Protein AF-A0A6P9AYS1-F1 (afdb_monomer)

pLDDT: mean 94.06, std 5.14, range [66.06, 98.75]

Radius of gyration: 21.1 Å; Cα contacts (8 Å, |Δi|>4): 355; chains: 1; bounding box: 50×50×56 Å

Solvent-accessible surface area (backbone atoms only — not comparable to full-atom values): 14802 Å² total; per-residue (Å²): 142,78,80,62,50,78,38,75,63,59,43,66,52,17,82,61,47,45,42,55,55,67,60,47,49,53,46,51,50,56,52,39,52,76,71,72,41,60,84,88,43,74,67,56,33,52,54,45,59,71,72,53,56,67,71,57,53,52,53,52,48,52,52,48,22,58,74,59,42,85,82,60,38,60,69,78,59,52,49,49,71,70,74,88,35,79,54,59,53,51,58,33,36,72,73,53,71,58,85,80,42,38,33,42,36,36,38,41,66,29,40,28,41,65,53,50,36,71,77,40,69,93,32,74,94,44,45,29,51,70,68,54,36,46,53,55,52,34,73,82,37,76,88,58,52,71,70,55,42,50,49,51,51,40,62,53,27,69,72,54,80,53,36,64,44,32,31,50,17,47,21,50,50,44,23,35,70,65,33,50,47,35,43,52,51,49,53,53,29,48,40,74,65,72,24,56,73,47,79,52,74,45,61,72,52,60,94,76,58,86,65,63,88,90,54,57,10,35,63,71,66,59,52,38,32,53,70,68,43,55,67,79,75,40,61,96,92,54,79,80,53,72,67,55,53,53,49,18,55,52,42,34,48,52,55,52,48,41,75,72,73,98

Foldseek 3Di:
DAFAEEAEQDDCLFPLAEDEPVLLVVLLVVLLVQLVFDPPDPVSSVVSVVPDDPVSSVVSQVVVCVVLFVQRNRSDHHYDDCPPHNDRPLVCLQVLVDDQHAYEYEYEPQACLVVLCVQVVVDDLSFDAPVSLLVLLCSLVVPDDSVVSVVLQCVLLVVDHGRVSSSRSSSVSSCCNRGVVVRVSSQVSSVVNVHHYHYDYHFQAWPLDPHDPVGTQYRPSCVCLLVVNSVVSDDPPDDGDVVSNVSSVVNVVVVVCSSVPD

Mean predicted aligned error: 4.18 Å

Secondary structure (DSSP, 8-state):
--S-EEEES--TTSTTT-B-HHHHHHHHHHHHHHTT---S-HHHHHHHHHTS-HHHHHHHHHHHHHHT-TTT--SS--B--SSS--S-HHHHHHTT-S----EEEEEETTTTHHHHHHH-TTSGGG---HHHHHHHHHHH-TT--HHHHHHHHHHHHTT--SHHHHHHHHHHHHHIIIIIHHHHHHHHHHHHTT--EEEEEE----TT--S-TT--S-TTTTHHHHHT-GGGGS-TT----HHHHHHHHHHHHHHHHHHHH-

Sequence (262 aa):
LFAQAVIQSGTANAYWAWRSPEEAKQKSLEFVHLLGCSEDNNISIVHCLQTKNVSELIRHEISLFLKGGFLVNFPFRPTTDGEFLLGDPEKLMEEGQIQVKPVLMGKTSDEAASYVHSVFPNTTHNLINQEQLLKGIQLLAPNATEDFIRTIALKYSEGNHGPAKYRSALSHFYTDRIFACPLREAAGNIRKTGSPVYAYLFAHRPSWSVWPEWIGAIHSDEIPFVFGTLQSMLPVNQTYTEAEARLSRKMMHYWAEFARTG

Nearest PDB structures (foldseek):
  6wvc-assembly1_B-2  TM=9.059E-01  e=1.257E-18  Homo sapiens
  6wvq-assembly1_B-2  TM=9.046E-01  e=2.437E-18  Homo sapiens
  6cqx-assembly1_A  TM=9.019E-01  e=3.210E-18  Homo sapiens
  6ep4-assembly1_A  TM=9.184E-01  e=2.093E-17  Homo sapiens
  3biw-assembly2_C  TM=8.805E-01  e=3.077E-13  Rattus norvegicus

Structure (mmCIF, N/CA/C/O backbone):
data_AF-A0A6P9AYS1-F1
#
_entry.id   AF-A0A6P9AYS1-F1
#
loop_
_atom_site.group_PDB
_atom_site.id
_atom_site.type_symbol
_atom_site.label_atom_id
_atom_site.label_alt_id
_atom_site.label_comp_id
_atom_site.label_asym_id
_atom_site.label_entity_id
_atom_site.label_seq_id
_atom_site.pdbx_PDB_ins_code
_atom_site.Cartn_x
_atom_site.Cartn_y
_atom_site.Cartn_z
_atom_site.occupancy
_atom_site.B_iso_or_equiv
_atom_site.auth_seq_id
_atom_site.auth_comp_id
_atom_site.auth_asym_id
_atom_site.auth_atom_id
_atom_site.pdbx_PDB_model_num
ATOM 1 N N . LEU A 1 1 ? -21.760 -13.186 4.427 1.00 92.12 1 LEU A N 1
ATOM 2 C CA . LEU A 1 1 ? -21.868 -12.008 3.535 1.00 92.12 1 LEU A CA 1
ATOM 3 C C . LEU A 1 1 ? -21.037 -12.156 2.255 1.00 92.12 1 LEU A C 1
ATOM 5 O O . LEU A 1 1 ? -21.454 -11.621 1.243 1.00 92.12 1 LEU A O 1
ATOM 9 N N . PHE A 1 2 ? -19.928 -12.908 2.255 1.00 96.56 2 PHE A N 1
ATOM 10 C CA . PHE A 1 2 ? -19.161 -13.250 1.045 1.00 96.56 2 PHE A CA 1
ATOM 11 C C . PHE A 1 2 ? -18.544 -14.659 1.159 1.00 96.56 2 PHE A C 1
ATOM 13 O O . PHE A 1 2 ? -18.508 -15.231 2.255 1.00 96.56 2 PHE A O 1
ATOM 20 N N . ALA A 1 3 ? -18.088 -15.226 0.035 1.00 95.69 3 ALA A N 1
ATOM 21 C CA . ALA A 1 3 ? -17.519 -16.578 -0.034 1.00 95.69 3 ALA A CA 1
ATOM 22 C C . ALA A 1 3 ? -15.980 -16.606 -0.042 1.00 95.69 3 ALA A C 1
ATOM 24 O O . ALA A 1 3 ? -15.392 -17.523 0.527 1.00 95.69 3 ALA A O 1
ATOM 25 N N . GLN A 1 4 ? -15.342 -15.619 -0.672 1.00 96.81 4 GLN A N 1
ATOM 26 C CA . GLN A 1 4 ? -13.898 -15.529 -0.926 1.00 96.81 4 GLN A CA 1
ATOM 27 C C . GLN A 1 4 ? -13.484 -14.053 -0.981 1.00 96.81 4 GLN A C 1
ATOM 29 O O . GLN A 1 4 ? -14.355 -13.186 -1.097 1.00 96.81 4 GLN A O 1
ATOM 34 N N . ALA A 1 5 ? -12.183 -13.766 -0.914 1.00 97.38 5 ALA A N 1
ATOM 35 C CA . ALA A 1 5 ? -11.677 -12.396 -0.990 1.00 97.38 5 ALA A CA 1
ATOM 36 C C . ALA A 1 5 ? -10.474 -12.263 -1.932 1.00 97.38 5 ALA A C 1
ATOM 38 O O . ALA A 1 5 ? -9.609 -13.135 -1.981 1.00 97.38 5 ALA A O 1
ATOM 39 N N . VAL A 1 6 ? -10.411 -11.139 -2.648 1.00 98.19 6 VAL A N 1
ATOM 40 C CA . VAL A 1 6 ? -9.228 -10.718 -3.403 1.00 98.19 6 VAL A CA 1
ATOM 41 C C . VAL A 1 6 ? -8.614 -9.502 -2.716 1.00 98.19 6 VAL A C 1
ATOM 43 O O . VAL A 1 6 ? -9.333 -8.560 -2.387 1.00 98.19 6 VAL A O 1
ATOM 46 N N . ILE A 1 7 ? -7.301 -9.524 -2.494 1.00 97.75 7 ILE A N 1
ATOM 47 C CA . ILE A 1 7 ? -6.562 -8.499 -1.753 1.00 97.75 7 ILE A CA 1
ATOM 48 C C . ILE A 1 7 ? -5.398 -7.988 -2.610 1.00 97.75 7 ILE A C 1
ATOM 50 O O . ILE A 1 7 ? -4.387 -8.670 -2.779 1.00 97.75 7 ILE A O 1
ATOM 54 N N . GLN A 1 8 ? -5.535 -6.780 -3.149 1.00 98.31 8 GLN A N 1
ATOM 55 C CA . GLN A 1 8 ? -4.544 -6.170 -4.037 1.00 98.31 8 GLN A CA 1
ATOM 56 C C . GLN A 1 8 ? -3.812 -5.050 -3.297 1.00 98.31 8 GLN A C 1
ATOM 58 O O . GLN A 1 8 ? -4.437 -4.069 -2.904 1.00 98.31 8 GLN A O 1
ATOM 63 N N . SER A 1 9 ? -2.504 -5.209 -3.081 1.00 97.31 9 SER A N 1
ATOM 64 C CA . SER A 1 9 ? -1.621 -4.139 -2.598 1.00 97.31 9 SER A CA 1
ATOM 65 C C . SER A 1 9 ? -2.045 -3.477 -1.275 1.00 97.31 9 SER A C 1
ATOM 67 O O . SER A 1 9 ? -1.847 -2.281 -1.079 1.00 97.31 9 SER A O 1
ATOM 69 N N . GLY A 1 10 ? -2.609 -4.234 -0.329 1.00 95.94 10 GLY A N 1
ATOM 70 C CA . GLY A 1 10 ? -2.920 -3.710 1.005 1.00 95.94 10 GLY A CA 1
ATOM 71 C C . GLY A 1 10 ? -3.618 -4.715 1.913 1.00 95.94 10 GLY A C 1
ATOM 72 O O . GLY A 1 10 ? -4.489 -5.450 1.472 1.00 95.94 10 GLY A O 1
ATOM 73 N N . THR A 1 11 ? -3.249 -4.749 3.192 1.00 96.25 11 THR A N 1
ATOM 74 C CA . THR A 1 11 ? -3.825 -5.657 4.197 1.00 96.25 11 THR A CA 1
ATOM 75 C C . THR A 1 11 ? -4.120 -4.923 5.499 1.00 96.25 11 THR A C 1
ATOM 77 O O . THR A 1 11 ? -3.528 -3.886 5.788 1.00 96.25 11 THR A O 1
ATOM 80 N N . ALA A 1 12 ? -5.036 -5.464 6.308 1.00 95.62 12 ALA A N 1
ATOM 81 C CA . ALA A 1 12 ? -5.477 -4.812 7.543 1.00 95.62 12 ALA A CA 1
ATOM 82 C C . ALA A 1 12 ? -4.381 -4.709 8.625 1.00 95.62 12 ALA A C 1
ATOM 84 O O . ALA A 1 12 ? -4.461 -3.823 9.468 1.00 95.62 12 ALA A O 1
ATOM 85 N N . ASN A 1 13 ? -3.355 -5.567 8.584 1.00 95.81 13 ASN A N 1
ATOM 86 C CA . ASN A 1 13 ? -2.176 -5.498 9.459 1.00 95.81 13 ASN A CA 1
ATOM 87 C C . ASN A 1 13 ? -1.109 -4.498 8.969 1.00 95.81 13 ASN A C 1
ATOM 89 O O . ASN A 1 13 ? -0.060 -4.356 9.590 1.00 95.81 13 ASN A O 1
ATOM 93 N N . ALA A 1 14 ? -1.323 -3.804 7.848 1.00 95.38 14 ALA A N 1
ATOM 94 C CA . ALA A 1 14 ? -0.410 -2.744 7.447 1.00 95.38 14 ALA A CA 1
ATOM 95 C C . ALA A 1 14 ? -0.503 -1.564 8.429 1.00 95.38 14 ALA A C 1
ATOM 97 O O . ALA A 1 14 ? -1.593 -1.122 8.790 1.00 95.38 14 ALA A O 1
ATOM 98 N N . TYR A 1 15 ? 0.640 -0.986 8.811 1.00 91.44 15 TYR A N 1
ATOM 99 C CA . TYR A 1 15 ? 0.705 0.086 9.823 1.00 91.44 15 TYR A CA 1
ATOM 100 C C . TYR A 1 15 ? -0.127 1.338 9.481 1.00 91.44 15 TYR A C 1
ATOM 102 O O . TYR A 1 15 ? -0.399 2.175 10.345 1.00 91.44 15 TYR A O 1
ATOM 110 N N . TRP A 1 16 ? -0.467 1.518 8.204 1.00 92.00 16 TRP A N 1
ATOM 111 C CA . TRP A 1 16 ? -1.270 2.627 7.702 1.00 92.00 16 TRP A CA 1
ATOM 112 C C . TRP A 1 16 ? -2.777 2.334 7.705 1.00 92.00 16 TRP A C 1
ATOM 114 O O . TRP A 1 16 ? -3.555 3.282 7.622 1.00 92.00 16 TRP A O 1
ATOM 124 N N . ALA A 1 17 ? -3.191 1.070 7.843 1.00 95.00 17 ALA A N 1
ATOM 125 C CA . ALA A 1 17 ? -4.575 0.620 7.695 1.00 95.00 17 ALA A CA 1
ATOM 126 C C . ALA A 1 17 ? -5.403 0.680 8.992 1.00 95.00 17 ALA A C 1
ATOM 128 O O . ALA A 1 17 ? -6.625 0.780 8.920 1.00 95.00 17 ALA A O 1
ATOM 129 N N . TRP A 1 18 ? -4.768 0.657 10.168 1.00 95.62 18 TRP A N 1
ATOM 130 C CA . TRP A 1 18 ? -5.453 0.667 11.467 1.00 95.62 18 TRP A CA 1
ATOM 131 C C . TRP A 1 18 ? -4.767 1.582 12.488 1.00 95.62 18 TRP A C 1
ATOM 133 O O . TRP A 1 18 ? -3.557 1.813 12.426 1.00 95.62 18 TRP A O 1
ATOM 143 N N . ARG A 1 19 ? -5.543 2.148 13.419 1.00 93.94 19 ARG A N 1
ATOM 144 C CA . ARG A 1 19 ? -5.067 2.951 14.557 1.00 93.94 19 ARG A CA 1
ATOM 145 C C . ARG A 1 19 ? -5.642 2.432 15.874 1.00 93.94 19 ARG A C 1
ATOM 147 O O . ARG A 1 19 ? -6.793 2.005 15.886 1.00 93.94 19 ARG A O 1
ATOM 154 N N . SER A 1 20 ? -4.898 2.570 16.975 1.00 95.56 20 SER A N 1
ATOM 155 C CA . SER A 1 20 ? -5.462 2.292 18.299 1.00 95.56 20 SER A CA 1
ATOM 156 C C . SER A 1 20 ? -6.569 3.298 18.662 1.00 95.56 20 SER A C 1
ATOM 158 O O . SER A 1 20 ? -6.525 4.449 18.205 1.00 95.56 20 SER A O 1
ATOM 160 N N . PRO A 1 21 ? -7.537 2.917 19.516 1.00 96.19 21 PRO A N 1
ATOM 161 C CA . PRO A 1 21 ? -8.578 3.832 19.986 1.00 96.19 21 PRO A CA 1
ATOM 162 C C . PRO A 1 21 ? -8.029 5.114 20.628 1.00 96.19 21 PRO A C 1
ATOM 164 O O . PRO A 1 21 ? -8.580 6.199 20.425 1.00 96.19 21 PRO A O 1
ATOM 167 N N . GLU A 1 22 ? -6.923 5.020 21.367 1.00 95.62 22 GLU A N 1
ATOM 168 C CA . GLU A 1 22 ? -6.274 6.150 22.038 1.00 95.62 22 GLU A CA 1
ATOM 169 C C . GLU A 1 22 ? -5.709 7.150 21.027 1.00 95.62 22 GLU A C 1
ATOM 171 O O . GLU A 1 22 ? -6.005 8.347 21.093 1.00 95.62 22 GLU A O 1
ATOM 176 N N . GLU A 1 23 ? -4.937 6.665 20.054 1.00 93.50 23 GLU A N 1
ATOM 177 C CA . GLU A 1 23 ? -4.365 7.505 19.003 1.00 93.50 23 GLU A CA 1
ATOM 178 C C . GLU A 1 23 ? -5.464 8.080 18.089 1.00 93.50 23 GLU A C 1
ATOM 180 O O . GLU A 1 23 ? -5.382 9.235 17.660 1.00 93.50 23 GLU A O 1
ATOM 185 N N . ALA A 1 24 ? -6.515 7.304 17.791 1.00 95.19 24 ALA A N 1
ATOM 186 C CA . ALA A 1 24 ? -7.664 7.761 17.008 1.00 95.19 24 ALA A CA 1
ATOM 187 C C . ALA A 1 24 ? -8.417 8.892 17.725 1.00 95.19 24 ALA A C 1
ATOM 189 O O . ALA A 1 24 ? -8.748 9.909 17.105 1.00 95.19 24 ALA A O 1
ATOM 190 N N . LYS A 1 25 ? -8.618 8.766 19.043 1.00 94.19 25 LYS A N 1
ATOM 191 C CA . LYS A 1 25 ? -9.196 9.823 19.879 1.00 94.19 25 LYS A CA 1
ATOM 192 C C . LYS A 1 25 ? -8.321 11.074 19.879 1.00 94.19 25 LYS A C 1
ATOM 194 O O . LYS A 1 25 ? -8.838 12.167 19.662 1.00 94.19 25 LYS A O 1
ATOM 199 N N . GLN A 1 26 ? -7.008 10.928 20.060 1.00 93.44 26 GLN A N 1
ATOM 200 C CA . GLN A 1 26 ? -6.080 12.061 20.045 1.00 93.44 26 GLN A CA 1
ATOM 201 C C . GLN A 1 26 ? -6.130 12.819 18.711 1.00 93.44 26 GLN A C 1
ATOM 203 O O . GLN A 1 26 ? -6.210 14.047 18.703 1.00 93.44 26 GLN A O 1
ATOM 208 N N . LYS A 1 27 ? -6.134 12.100 17.581 1.00 92.69 27 LYS A N 1
ATOM 209 C CA . LYS A 1 27 ? -6.237 12.715 16.249 1.00 92.69 27 LYS A CA 1
ATOM 210 C C . LYS A 1 27 ? -7.584 13.378 15.998 1.00 92.69 27 LYS A C 1
ATOM 212 O O . LYS A 1 27 ? -7.627 14.443 15.387 1.00 92.69 27 LYS A O 1
ATOM 217 N N . SER A 1 28 ? -8.659 12.795 16.518 1.00 93.69 28 SER A N 1
ATOM 218 C CA . SER A 1 28 ? -9.992 13.393 16.445 1.00 93.69 28 SER A CA 1
ATOM 219 C C . SER A 1 28 ? -10.058 14.708 17.224 1.00 93.69 28 SER A C 1
ATOM 221 O O . SER A 1 28 ? -10.555 15.694 16.694 1.00 93.69 28 SER A O 1
ATOM 223 N N . LEU A 1 29 ? -9.495 14.765 18.435 1.00 94.12 29 LEU A N 1
ATOM 224 C CA . LEU A 1 29 ? -9.437 16.002 19.225 1.00 94.12 29 LEU A CA 1
ATOM 225 C C . LEU A 1 29 ? -8.556 17.070 18.561 1.00 94.12 29 LEU A C 1
ATOM 227 O O . LEU A 1 29 ? -8.957 18.226 18.483 1.00 94.12 29 LEU A O 1
ATOM 231 N N . GLU A 1 30 ? -7.408 16.685 17.991 1.00 93.56 30 GLU A N 1
ATOM 232 C CA . GLU A 1 30 ? -6.564 17.602 17.209 1.00 93.56 30 GLU A CA 1
ATOM 233 C C . GLU A 1 30 ? -7.353 18.237 16.046 1.00 93.56 30 GLU A C 1
ATOM 235 O O . GLU A 1 30 ? -7.256 19.439 15.801 1.00 93.56 30 GLU A O 1
ATOM 240 N N . PHE A 1 31 ? -8.179 17.449 15.354 1.00 94.94 31 PHE A N 1
ATOM 241 C CA . PHE A 1 31 ? -9.036 17.934 14.273 1.00 94.94 31 PHE A CA 1
ATOM 242 C C . PHE A 1 31 ? -10.172 18.847 14.757 1.00 94.94 31 PHE A C 1
ATOM 244 O O . PHE A 1 31 ? -10.426 19.889 14.154 1.00 94.94 31 PHE A O 1
ATOM 251 N N . VAL A 1 32 ? -10.829 18.490 15.863 1.00 95.19 32 VAL A N 1
ATOM 252 C CA . VAL A 1 32 ? -11.886 19.293 16.508 1.00 95.19 32 VAL A CA 1
ATOM 253 C C . VAL A 1 32 ? -11.348 20.662 16.923 1.00 95.19 32 VAL A C 1
ATOM 255 O O . VAL A 1 32 ? -11.983 21.682 16.639 1.00 95.19 32 VAL A O 1
ATOM 258 N N . HIS A 1 33 ? -10.148 20.692 17.504 1.00 94.00 33 HIS A N 1
ATOM 259 C CA . HIS A 1 33 ? -9.461 21.919 17.886 1.00 94.00 33 HIS A CA 1
ATOM 260 C C . HIS A 1 33 ? -9.177 22.820 16.677 1.00 94.00 33 HIS A C 1
ATOM 262 O O . HIS A 1 33 ? -9.453 24.019 16.706 1.00 94.00 33 HIS A O 1
ATOM 268 N N . LEU A 1 34 ? -8.680 22.240 15.577 1.00 93.69 34 LEU A N 1
ATOM 269 C CA . LEU A 1 34 ? -8.402 22.972 14.337 1.00 93.69 34 LEU A CA 1
ATOM 270 C C . LEU A 1 34 ? -9.649 23.632 13.731 1.00 93.69 34 LEU A C 1
ATOM 272 O O . LEU A 1 34 ? -9.528 24.673 13.088 1.00 93.69 34 LEU A O 1
ATOM 276 N N . LEU A 1 35 ? -10.825 23.045 13.952 1.00 94.88 35 LEU A N 1
ATOM 277 C CA . LEU A 1 35 ? -12.115 23.567 13.502 1.00 94.88 35 LEU A CA 1
ATOM 278 C C . LEU A 1 35 ? -12.730 24.577 14.481 1.00 94.88 35 LEU A C 1
ATOM 280 O O . LEU A 1 35 ? -13.820 25.091 14.221 1.00 94.88 35 LEU A O 1
ATOM 284 N N . GLY A 1 36 ? -12.073 24.864 15.609 1.00 94.06 36 GLY A N 1
ATOM 285 C CA . GLY A 1 36 ? -12.587 25.767 16.639 1.00 94.06 36 GLY A CA 1
ATOM 286 C C . GLY A 1 36 ? -13.874 25.260 17.294 1.00 94.06 36 GLY A C 1
ATOM 287 O O . GLY A 1 36 ? -14.736 26.062 17.652 1.00 94.06 36 GLY A O 1
ATOM 288 N N . CYS A 1 37 ? -14.048 23.941 17.384 1.00 94.44 37 CYS A N 1
ATOM 289 C CA . CYS A 1 37 ? -15.176 23.333 18.079 1.00 94.44 37 CYS A CA 1
ATOM 290 C C . CYS A 1 37 ? -14.896 23.202 19.581 1.00 94.44 37 CYS A C 1
ATOM 292 O O . CYS A 1 37 ? -13.763 22.948 19.979 1.00 94.44 37 CYS A O 1
ATOM 294 N N . SER A 1 38 ? -15.934 23.359 20.411 1.00 86.25 38 SER A N 1
ATOM 295 C CA . SER A 1 38 ? -15.803 23.170 21.861 1.00 86.25 38 SER A CA 1
ATOM 296 C C . SER A 1 38 ? -15.606 21.694 22.214 1.00 86.25 38 SER A C 1
ATOM 298 O O . SER A 1 38 ? -16.323 20.834 21.697 1.00 86.25 38 SER A O 1
ATOM 300 N N . GLU A 1 39 ? -14.677 21.416 23.128 1.00 86.94 39 GLU A N 1
ATOM 301 C CA . GLU A 1 39 ? -14.297 20.070 23.584 1.00 86.94 39 GLU A CA 1
ATOM 302 C C . GLU A 1 39 ? -15.028 19.640 24.877 1.00 86.94 39 GLU A C 1
ATOM 304 O O . GLU A 1 39 ? -14.618 18.688 25.537 1.00 86.94 39 GLU A O 1
ATOM 309 N N . ASP A 1 40 ? -16.124 20.320 25.244 1.00 84.12 40 ASP A N 1
ATOM 310 C CA . ASP A 1 40 ? -16.827 20.115 26.525 1.00 84.12 40 ASP A CA 1
ATOM 311 C C . ASP A 1 40 ? -17.369 18.687 26.710 1.00 84.12 40 ASP A C 1
ATOM 313 O O . ASP A 1 40 ? -17.232 18.087 27.777 1.00 84.12 40 ASP A O 1
ATOM 317 N N . ASN A 1 41 ? -18.033 18.139 25.687 1.00 90.81 41 ASN A N 1
ATOM 318 C CA . ASN A 1 41 ? -18.510 16.758 25.669 1.00 90.81 41 ASN A CA 1
ATOM 319 C C . ASN A 1 41 ? -18.682 16.231 24.233 1.00 90.81 41 ASN A C 1
ATOM 321 O O . ASN A 1 41 ? -18.749 16.986 23.265 1.00 90.81 41 ASN A O 1
ATOM 325 N N . ASN A 1 42 ? -18.806 14.910 24.085 1.00 90.50 42 ASN A N 1
ATOM 326 C CA . ASN A 1 42 ? -18.905 14.276 22.765 1.00 90.50 42 ASN A CA 1
ATOM 327 C C . ASN A 1 42 ? -20.112 14.767 21.942 1.00 90.50 42 ASN A C 1
ATOM 329 O O . ASN A 1 42 ? -20.015 14.856 20.720 1.00 90.50 42 ASN A O 1
ATOM 333 N N . ILE A 1 43 ? -21.235 15.108 22.584 1.00 92.56 43 ILE A N 1
ATOM 334 C CA . ILE A 1 43 ? -22.444 15.562 21.884 1.00 92.56 43 ILE A CA 1
ATOM 335 C C . ILE A 1 43 ? -22.222 16.963 21.301 1.00 92.56 43 ILE A C 1
ATOM 337 O O . ILE A 1 43 ? -22.541 17.197 20.134 1.00 92.56 43 ILE A O 1
ATOM 341 N N . SER A 1 44 ? -21.631 17.880 22.074 1.00 92.94 44 SER A N 1
ATOM 342 C CA . SER A 1 44 ? -21.316 19.233 21.599 1.00 92.94 44 SER A CA 1
ATOM 343 C C . SER A 1 44 ? -20.273 19.219 20.485 1.00 92.94 44 SER A C 1
ATOM 345 O O . SER A 1 44 ? -20.413 19.968 19.518 1.00 92.94 44 SER A O 1
ATOM 347 N N . ILE A 1 45 ? -19.274 18.333 20.583 1.00 94.62 45 ILE A N 1
ATOM 348 C CA . ILE A 1 45 ? -18.271 18.126 19.532 1.00 94.62 45 ILE A CA 1
ATOM 349 C C . ILE A 1 45 ? -18.959 17.710 18.228 1.00 94.62 45 ILE A C 1
ATOM 351 O O . ILE A 1 45 ? -18.788 18.377 17.209 1.00 94.62 45 ILE A O 1
ATOM 355 N N . VAL A 1 46 ? -19.771 16.646 18.255 1.00 94.62 46 VAL A N 1
ATOM 356 C CA . VAL A 1 46 ? -20.446 16.129 17.053 1.00 94.62 46 VAL A CA 1
ATOM 357 C C . VAL A 1 46 ? -21.375 17.176 16.447 1.00 94.62 46 VAL A C 1
ATOM 359 O O . VAL A 1 46 ? -21.322 17.405 15.239 1.00 94.62 46 VAL A O 1
ATOM 362 N N . HIS A 1 47 ? -22.172 17.861 17.270 1.00 95.19 47 HIS A N 1
ATOM 363 C CA . HIS A 1 47 ? -23.052 18.923 16.790 1.00 95.19 47 HIS A CA 1
ATOM 364 C C . HIS A 1 47 ? -22.254 20.054 16.132 1.00 95.19 47 HIS A C 1
ATOM 366 O O . HIS A 1 47 ? -22.604 20.506 15.047 1.00 95.19 47 HIS A O 1
ATOM 372 N N . CYS A 1 48 ? -21.142 20.484 16.737 1.00 95.81 48 CYS A N 1
ATOM 373 C CA . CYS A 1 48 ? -20.285 21.496 16.131 1.00 95.81 48 CYS A CA 1
ATOM 374 C C . CYS A 1 48 ? -19.726 21.037 14.779 1.00 95.81 48 CYS A C 1
ATOM 376 O O . CYS A 1 48 ? -19.839 21.780 13.804 1.00 95.81 48 CYS A O 1
ATOM 378 N N . LEU A 1 49 ? -19.195 19.812 14.688 1.00 95.81 49 LEU A N 1
ATOM 379 C CA . LEU A 1 49 ? -18.668 19.259 13.436 1.00 95.81 49 LEU A CA 1
ATOM 380 C C . LEU A 1 49 ? -19.731 19.230 12.327 1.00 95.81 49 LEU A C 1
ATOM 382 O O . LEU A 1 49 ? -19.426 19.564 11.186 1.00 95.81 49 LEU A O 1
ATOM 386 N N . GLN A 1 50 ? -20.985 18.915 12.665 1.00 96.25 50 GLN A N 1
ATOM 387 C CA . GLN A 1 50 ? -22.110 18.915 11.721 1.00 96.25 50 GLN A CA 1
ATOM 388 C C . GLN A 1 50 ? -22.471 20.309 11.183 1.00 96.25 50 GLN A C 1
ATOM 390 O O . GLN A 1 50 ? -23.080 20.408 10.121 1.00 96.25 50 GLN A O 1
ATOM 395 N N . THR A 1 51 ? -22.086 21.386 11.878 1.00 96.62 51 THR A N 1
ATOM 396 C CA . THR A 1 51 ? -22.281 22.768 11.398 1.00 96.62 51 THR A CA 1
ATOM 397 C C . THR A 1 51 ? -21.161 23.267 10.482 1.00 96.62 51 THR A C 1
ATOM 399 O O . THR A 1 51 ? -21.295 24.337 9.887 1.00 96.62 51 THR A O 1
ATOM 402 N N . LYS A 1 52 ? -20.047 22.530 10.365 1.00 97.12 52 LYS A N 1
ATOM 403 C CA . LYS A 1 52 ? -18.889 22.949 9.566 1.00 97.12 52 LYS A CA 1
ATOM 404 C C . LYS A 1 52 ? -19.112 22.694 8.084 1.00 97.12 52 LYS A C 1
ATOM 406 O O . LYS A 1 52 ? -19.755 21.730 7.673 1.00 97.12 52 LYS A O 1
ATOM 411 N N . ASN A 1 53 ? -18.512 23.548 7.262 1.00 97.31 53 ASN A N 1
ATOM 412 C CA . ASN A 1 53 ? -18.529 23.358 5.819 1.00 97.31 53 ASN A CA 1
ATOM 413 C C . ASN A 1 53 ? -17.631 22.180 5.431 1.00 97.31 53 ASN A C 1
ATOM 415 O O . ASN A 1 53 ? -16.499 22.076 5.898 1.00 97.31 53 ASN A O 1
ATOM 419 N N . VAL A 1 54 ? -18.083 21.346 4.492 1.00 96.69 54 VAL A N 1
ATOM 420 C CA . VAL A 1 54 ? -17.310 20.183 4.012 1.00 96.69 54 VAL A CA 1
ATOM 421 C C . VAL A 1 54 ? -15.919 20.588 3.510 1.00 96.69 54 VAL A C 1
ATOM 423 O O . VAL A 1 54 ? -14.930 19.933 3.827 1.00 96.69 54 VAL A O 1
ATOM 426 N N . SER A 1 55 ? -15.807 21.713 2.797 1.00 97.19 55 SER A N 1
ATOM 427 C CA . SER A 1 55 ? -14.515 22.229 2.321 1.00 97.19 55 SER A CA 1
ATOM 428 C C . SER A 1 55 ? -13.551 22.585 3.459 1.00 97.19 55 SER A C 1
ATOM 430 O O . SER A 1 55 ? -12.337 22.467 3.305 1.00 97.19 55 SER A O 1
ATOM 432 N N . GLU A 1 56 ? -14.077 23.021 4.605 1.00 96.38 56 GLU A N 1
ATOM 433 C CA . GLU A 1 56 ? -13.285 23.318 5.799 1.00 96.38 56 GLU A CA 1
ATOM 434 C C . GLU A 1 56 ? -12.761 22.026 6.438 1.00 96.38 56 GLU A C 1
ATOM 436 O O . GLU A 1 56 ? -11.571 21.944 6.749 1.00 96.38 56 GLU A O 1
ATOM 441 N N . LEU A 1 57 ? -13.619 21.002 6.539 1.00 96.06 57 LEU A N 1
ATOM 442 C CA . LEU A 1 57 ? -13.250 19.669 7.022 1.00 96.06 57 LEU A CA 1
ATOM 443 C C . LEU A 1 57 ? -12.109 19.078 6.182 1.00 96.06 57 LEU A C 1
ATOM 445 O O . LEU A 1 57 ? -11.059 18.737 6.726 1.00 96.06 57 LEU A O 1
ATOM 449 N N . ILE A 1 58 ? -12.271 19.056 4.854 1.00 95.19 58 ILE A N 1
ATOM 450 C CA . ILE A 1 58 ? -11.268 18.524 3.918 1.00 95.19 58 ILE A CA 1
ATOM 451 C C . ILE A 1 58 ? -9.941 19.282 4.048 1.00 95.19 58 ILE A C 1
ATOM 453 O O . ILE A 1 58 ? -8.871 18.675 4.094 1.00 95.19 58 ILE A O 1
ATOM 457 N N . ARG A 1 59 ? -9.979 20.618 4.142 1.00 95.38 59 ARG A N 1
ATOM 458 C CA . ARG A 1 59 ? -8.757 21.428 4.264 1.00 95.38 59 ARG A CA 1
ATOM 459 C C . ARG A 1 59 ? -7.968 21.075 5.526 1.00 95.38 59 ARG A C 1
ATOM 461 O O . ARG A 1 59 ? -6.742 20.960 5.469 1.00 95.38 59 ARG A O 1
ATOM 468 N N . HIS A 1 60 ? -8.646 20.928 6.662 1.00 94.62 60 HIS A N 1
ATOM 469 C CA . HIS A 1 60 ? -7.982 20.566 7.913 1.00 94.62 60 HIS A CA 1
ATOM 470 C C . HIS A 1 60 ? -7.523 19.105 7.931 1.00 94.62 60 HIS A C 1
ATOM 472 O O . HIS A 1 60 ? -6.459 18.821 8.477 1.00 94.62 60 HIS A O 1
ATOM 478 N N . GLU A 1 61 ? -8.246 18.201 7.272 1.00 93.38 61 GLU A N 1
ATOM 479 C CA . GLU A 1 61 ? -7.834 16.807 7.115 1.00 93.38 61 GLU A CA 1
ATOM 480 C C . GLU A 1 61 ? -6.527 16.709 6.313 1.00 93.38 61 GLU A C 1
ATOM 482 O O . GLU A 1 61 ? -5.565 16.085 6.767 1.00 93.38 61 GLU A O 1
ATOM 487 N N . ILE A 1 62 ? -6.438 17.415 5.180 1.00 91.50 62 ILE A N 1
ATOM 488 C CA . ILE A 1 62 ? -5.207 17.511 4.378 1.00 91.50 62 ILE A CA 1
ATOM 489 C C . ILE A 1 62 ? -4.063 18.094 5.216 1.00 91.50 62 ILE A C 1
ATOM 491 O O . ILE A 1 62 ? -2.939 17.594 5.168 1.00 91.50 62 ILE A O 1
ATOM 495 N N . SER A 1 63 ? -4.333 19.124 6.022 1.00 90.50 63 SER A N 1
ATOM 496 C CA . SER A 1 63 ? -3.321 19.703 6.912 1.00 90.50 63 SER A CA 1
ATOM 497 C C . SER A 1 63 ? -2.777 18.680 7.917 1.00 90.50 63 SER A C 1
ATOM 499 O O . SER A 1 63 ? -1.571 18.672 8.175 1.00 90.50 63 SER A O 1
ATOM 501 N N . LEU A 1 64 ? -3.632 17.822 8.483 1.00 90.31 64 LEU A N 1
ATOM 502 C CA . LEU A 1 64 ? -3.211 16.760 9.400 1.00 90.31 64 LEU A CA 1
ATOM 503 C C . LEU A 1 64 ? -2.410 15.672 8.684 1.00 90.31 64 LEU A C 1
ATOM 505 O O . LEU A 1 64 ? -1.382 15.236 9.206 1.00 90.31 64 LEU A O 1
ATOM 509 N N . PHE A 1 65 ? -2.844 15.277 7.487 1.00 88.62 65 PHE A N 1
ATOM 510 C CA . PHE A 1 65 ? -2.121 14.327 6.643 1.00 88.62 65 PHE A CA 1
ATOM 511 C C . PHE A 1 65 ? -0.692 14.813 6.350 1.00 88.62 65 PHE A C 1
ATOM 513 O O . PHE A 1 65 ? 0.275 14.090 6.582 1.00 88.62 65 PHE A O 1
ATOM 520 N N . LEU A 1 66 ? -0.537 16.074 5.929 1.00 85.25 66 LEU A N 1
ATOM 521 C CA . LEU A 1 66 ? 0.773 16.661 5.627 1.00 85.25 66 LEU A CA 1
ATOM 522 C C . LEU A 1 66 ? 1.671 16.775 6.870 1.00 85.25 66 LEU A C 1
ATOM 524 O O . LEU A 1 66 ? 2.869 16.503 6.786 1.00 85.25 66 LEU A O 1
ATOM 528 N N . LYS A 1 67 ? 1.101 17.124 8.032 1.00 81.31 67 LYS A N 1
ATOM 529 C CA . LYS A 1 67 ? 1.827 17.177 9.314 1.00 81.31 67 LYS A CA 1
ATOM 530 C C . LYS A 1 67 ? 2.346 15.800 9.744 1.00 81.31 67 LYS A C 1
ATOM 532 O O . LYS A 1 67 ? 3.392 15.710 10.379 1.00 81.31 67 LYS A O 1
ATOM 537 N N . GLY A 1 68 ? 1.619 14.738 9.405 1.00 66.31 68 GLY A N 1
ATOM 538 C CA . GLY A 1 68 ? 1.925 13.362 9.782 1.00 66.31 68 GLY A CA 1
ATOM 539 C C . GLY A 1 68 ? 3.056 12.687 8.998 1.00 66.31 68 GLY A C 1
ATOM 540 O O . GLY A 1 68 ? 3.398 11.550 9.320 1.00 66.31 68 GLY A O 1
ATOM 541 N N . GLY A 1 69 ? 3.634 13.346 7.994 1.00 66.94 69 GLY A N 1
ATOM 542 C CA . GLY A 1 69 ? 4.567 12.719 7.062 1.00 66.94 69 GLY A CA 1
ATOM 543 C C . GLY A 1 69 ? 3.817 12.118 5.872 1.00 66.94 69 GLY A C 1
ATOM 544 O O . GLY A 1 69 ? 2.961 11.253 6.013 1.00 66.94 69 GLY A O 1
ATOM 545 N N . PHE A 1 70 ? 4.160 12.594 4.679 1.00 66.06 70 PHE A N 1
ATOM 546 C CA . PHE A 1 70 ? 3.455 12.406 3.401 1.00 66.06 70 PHE A CA 1
ATOM 547 C C . PHE A 1 70 ? 3.280 10.943 2.921 1.00 66.06 70 PHE A C 1
ATOM 549 O O . PHE A 1 70 ? 2.631 10.683 1.912 1.00 66.06 70 PHE A O 1
ATOM 556 N N . LEU A 1 71 ? 3.863 9.971 3.623 1.00 69.06 71 LEU A N 1
ATOM 557 C CA . LEU A 1 71 ? 4.010 8.579 3.200 1.00 69.06 71 LEU A CA 1
ATOM 558 C C . LEU A 1 71 ? 2.952 7.677 3.852 1.00 69.06 71 LEU A C 1
ATOM 560 O O . LEU A 1 71 ? 3.299 6.836 4.670 1.00 69.06 71 LEU A O 1
ATOM 564 N N . VAL A 1 72 ? 1.676 7.861 3.496 1.00 80.44 72 VAL A N 1
ATOM 565 C CA . VAL A 1 72 ? 0.509 7.069 3.963 1.00 80.44 72 VAL A CA 1
ATOM 566 C C . VAL A 1 72 ? 0.073 7.264 5.430 1.00 80.44 72 VAL A C 1
ATOM 568 O O . VAL A 1 72 ? -0.569 6.390 6.013 1.00 80.44 72 VAL A O 1
ATOM 571 N N . ASN A 1 73 ? 0.343 8.423 6.046 1.00 83.44 73 ASN A N 1
ATOM 572 C CA . ASN A 1 73 ? -0.188 8.734 7.382 1.00 83.44 73 ASN A CA 1
ATOM 573 C C . ASN A 1 73 ? -1.602 9.337 7.335 1.00 83.44 73 ASN A C 1
ATOM 575 O O . ASN A 1 73 ? -1.802 10.529 7.575 1.00 83.44 73 ASN A O 1
ATOM 579 N N . PHE A 1 74 ? -2.596 8.506 7.023 1.00 89.00 74 PHE A N 1
ATOM 580 C CA . PHE A 1 74 ? -3.991 8.941 6.976 1.00 89.00 74 PHE A CA 1
ATOM 581 C C . PHE A 1 74 ? -4.490 9.390 8.366 1.00 89.00 74 PHE A C 1
ATOM 583 O O . PHE A 1 74 ? -4.366 8.638 9.343 1.00 89.00 74 PHE A O 1
ATOM 590 N N . PRO A 1 75 ? -5.041 10.614 8.499 1.00 89.25 75 PRO A N 1
ATOM 591 C CA . PRO A 1 75 ? -5.480 11.149 9.787 1.00 89.25 75 PRO A CA 1
ATOM 592 C C . PRO A 1 75 ? -6.696 10.406 10.337 1.00 89.25 75 PRO A C 1
ATOM 594 O O . PRO A 1 75 ? -6.777 10.223 11.548 1.00 89.25 75 PRO A O 1
ATOM 597 N N . PHE A 1 76 ? -7.570 9.894 9.473 1.00 92.88 76 PHE A N 1
ATOM 598 C CA . PHE A 1 76 ? -8.704 9.058 9.849 1.00 92.88 76 PHE A CA 1
ATOM 599 C C . PHE A 1 76 ? -8.589 7.709 9.148 1.00 92.88 76 PHE A C 1
ATOM 601 O O . PHE A 1 76 ? -8.476 7.633 7.928 1.00 92.88 76 PHE A O 1
ATOM 608 N N . ARG A 1 77 ? -8.563 6.639 9.940 1.00 92.62 77 ARG A N 1
ATOM 609 C CA . ARG A 1 77 ? -8.457 5.248 9.488 1.00 92.62 77 ARG A CA 1
ATOM 610 C C . ARG A 1 77 ? -9.215 4.347 10.470 1.00 92.62 77 ARG A C 1
ATOM 612 O O . ARG A 1 77 ? -9.479 4.811 11.584 1.00 92.62 77 ARG A O 1
ATOM 619 N N . PRO A 1 78 ? -9.569 3.107 10.089 1.00 96.62 78 PRO A N 1
ATOM 620 C CA . PRO A 1 78 ? -10.221 2.161 10.988 1.00 96.62 78 PRO A CA 1
ATOM 621 C C . PRO A 1 78 ? -9.559 2.078 12.371 1.00 96.62 78 PRO A C 1
ATOM 623 O O . PRO A 1 78 ? -8.333 2.109 12.493 1.00 96.62 78 PRO A O 1
ATOM 626 N N . THR A 1 79 ? -10.388 1.954 13.404 1.00 97.00 79 THR A N 1
ATOM 627 C CA . THR A 1 79 ? -9.990 1.733 14.799 1.00 97.00 79 THR A CA 1
ATOM 628 C C . THR A 1 79 ? -10.878 0.649 15.396 1.00 97.00 79 THR A C 1
ATOM 630 O O . THR A 1 79 ? -11.978 0.405 14.905 1.00 97.00 79 THR A O 1
ATOM 633 N N . THR A 1 80 ? -10.401 -0.005 16.448 1.00 97.00 80 THR A N 1
ATOM 634 C CA . THR A 1 80 ? -11.197 -0.957 17.231 1.00 97.00 80 THR A CA 1
ATOM 635 C C . THR A 1 80 ? -12.365 -0.230 17.897 1.00 97.00 80 THR A C 1
ATOM 637 O O . THR A 1 80 ? -12.159 0.781 18.569 1.00 97.00 80 THR A O 1
ATOM 640 N N . ASP A 1 81 ? -13.575 -0.747 17.702 1.00 94.94 81 ASP A N 1
ATOM 641 C CA . ASP A 1 81 ? -14.830 -0.202 18.235 1.00 94.94 81 ASP A CA 1
ATOM 642 C C . ASP A 1 81 ? -15.559 -1.188 19.164 1.00 94.94 81 ASP A C 1
ATOM 644 O O . ASP A 1 81 ? -16.478 -0.793 19.876 1.00 94.94 81 ASP A O 1
ATOM 648 N N . GLY A 1 82 ? -15.128 -2.455 19.198 1.00 93.56 82 GLY A N 1
ATOM 649 C CA . GLY A 1 82 ? -15.755 -3.508 19.999 1.00 93.56 82 GLY A CA 1
ATOM 650 C C . GLY A 1 82 ? -17.020 -4.102 19.371 1.00 93.56 82 GLY A C 1
ATOM 651 O O . GLY A 1 82 ? -17.622 -4.988 19.974 1.00 93.56 82 GLY A O 1
ATOM 652 N N . GLU A 1 83 ? -17.392 -3.665 18.165 1.00 94.38 83 GLU A N 1
ATOM 653 C CA . GLU A 1 83 ? -18.561 -4.158 17.430 1.00 94.38 83 GLU A CA 1
ATOM 654 C C . GLU A 1 83 ? -18.158 -4.713 16.060 1.00 94.38 83 GLU A C 1
ATOM 656 O O . GLU A 1 83 ? -18.328 -5.906 15.800 1.00 94.38 83 GLU A O 1
ATOM 661 N N . PHE A 1 84 ? -17.595 -3.871 15.189 1.00 94.75 84 PHE A N 1
ATOM 662 C CA . PHE A 1 84 ? -17.113 -4.279 13.873 1.00 94.75 84 PHE A CA 1
ATOM 663 C C . PHE A 1 84 ? -15.715 -4.902 13.953 1.00 94.75 84 PHE A C 1
ATOM 665 O O . PHE A 1 84 ? -15.478 -5.990 13.424 1.00 94.75 84 PHE A O 1
ATOM 672 N N . LEU A 1 85 ? -14.783 -4.207 14.610 1.00 95.56 85 LEU A N 1
ATOM 673 C CA . LEU A 1 85 ? -13.404 -4.636 14.823 1.00 95.56 85 LEU A CA 1
ATOM 674 C C . LEU A 1 85 ? -13.199 -4.854 16.319 1.00 95.56 85 LEU A C 1
ATOM 676 O O . LEU A 1 85 ? -13.179 -3.908 17.104 1.00 95.56 85 LEU A O 1
ATOM 680 N N . LEU A 1 86 ? -13.026 -6.119 16.700 1.00 94.81 86 LEU A N 1
ATOM 681 C CA . LEU A 1 86 ? -12.956 -6.539 18.103 1.00 94.81 86 LEU A CA 1
ATOM 682 C C . LEU A 1 86 ? -11.565 -6.371 18.731 1.00 94.81 86 LEU A C 1
ATOM 684 O O . LEU A 1 86 ? -11.409 -6.522 19.938 1.00 94.81 86 LEU A O 1
ATOM 688 N N . GLY A 1 87 ? -10.550 -6.061 17.928 1.00 95.44 87 GLY A N 1
ATOM 689 C CA . GLY A 1 87 ? -9.177 -5.929 18.395 1.00 95.44 87 GLY A CA 1
ATOM 690 C C . GLY A 1 87 ? -8.243 -5.377 17.328 1.00 95.44 87 GLY A C 1
ATOM 691 O O . GLY A 1 87 ? -8.687 -4.880 16.291 1.00 95.44 87 GLY A O 1
ATOM 692 N N . ASP A 1 88 ? -6.951 -5.465 17.621 1.00 95.81 88 ASP A N 1
ATOM 693 C CA . ASP A 1 88 ? -5.861 -5.125 16.711 1.00 95.81 88 ASP A CA 1
ATOM 694 C C . ASP A 1 88 ? -5.810 -6.144 15.552 1.00 95.81 88 ASP A C 1
ATOM 696 O O . ASP A 1 88 ? -5.659 -7.341 15.818 1.00 95.81 88 ASP A O 1
ATOM 700 N N . PRO A 1 89 ? -5.935 -5.715 14.281 1.00 95.75 89 PRO A N 1
ATOM 701 C CA . PRO A 1 89 ? -5.928 -6.622 13.136 1.00 95.75 89 PRO A CA 1
ATOM 702 C C . PRO A 1 89 ? -4.690 -7.517 13.040 1.00 95.75 89 PRO A C 1
ATOM 704 O O . PRO A 1 89 ? -4.819 -8.658 12.598 1.00 95.75 89 PRO A O 1
ATOM 707 N N . GLU A 1 90 ? -3.511 -7.030 13.435 1.00 95.31 90 GLU A N 1
ATOM 708 C CA . GLU A 1 90 ? -2.277 -7.820 13.408 1.00 95.31 90 GLU A CA 1
ATOM 709 C C . GLU A 1 90 ? -2.386 -8.991 14.390 1.00 95.31 90 GLU A C 1
ATOM 711 O O . GLU A 1 90 ? -2.266 -10.150 13.988 1.00 95.31 90 GLU A O 1
ATOM 716 N N . LYS A 1 91 ? -2.764 -8.706 15.641 1.00 96.31 91 LYS A N 1
ATOM 717 C CA . LYS A 1 91 ? -2.942 -9.726 16.688 1.00 96.31 91 LYS A CA 1
ATOM 718 C C . LYS A 1 91 ? -4.061 -10.707 16.359 1.00 96.31 91 LYS A C 1
ATOM 720 O O . LYS A 1 91 ? -3.885 -11.913 16.498 1.00 96.31 91 LYS A O 1
ATOM 725 N N . LEU A 1 92 ? -5.196 -10.207 15.865 1.00 96.00 92 LEU A N 1
ATOM 726 C CA . LEU A 1 92 ? -6.312 -11.059 15.450 1.00 96.00 92 LEU A CA 1
ATOM 727 C C . LEU A 1 92 ? -5.888 -12.035 14.344 1.00 96.00 92 LEU A C 1
ATOM 729 O O . LEU A 1 92 ? -6.284 -13.200 14.370 1.00 96.00 92 LEU A O 1
ATOM 733 N N . MET A 1 93 ? -5.061 -11.596 13.388 1.00 94.62 93 MET A N 1
ATOM 734 C CA . MET A 1 93 ? -4.500 -12.486 12.368 1.00 94.62 93 MET A CA 1
ATOM 735 C C . MET A 1 93 ? -3.522 -13.503 12.965 1.00 94.62 93 MET A C 1
ATOM 737 O O . MET A 1 93 ? -3.600 -14.682 12.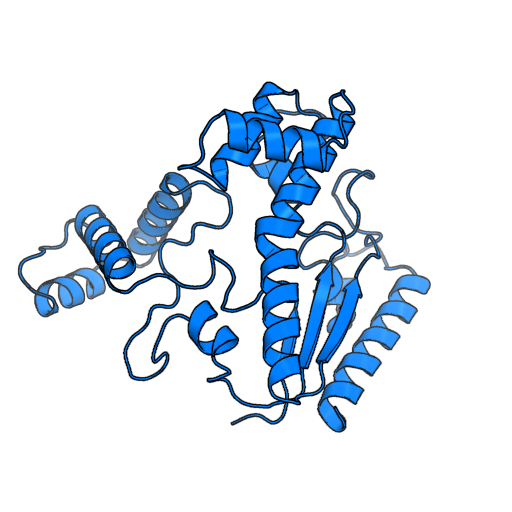619 1.00 94.62 93 MET A O 1
ATOM 741 N N . GLU A 1 94 ? -2.610 -13.078 13.839 1.00 95.31 94 GLU A N 1
ATOM 742 C CA . GLU A 1 94 ? -1.615 -13.958 14.472 1.00 95.31 94 GLU A CA 1
ATOM 743 C C . GLU A 1 94 ? -2.250 -15.070 15.311 1.00 95.31 94 GLU A C 1
ATOM 745 O O . GLU A 1 94 ? -1.814 -16.222 15.251 1.00 95.31 94 GLU A O 1
ATOM 750 N N . GLU A 1 95 ? -3.307 -14.732 16.045 1.00 95.62 95 GLU A N 1
ATOM 751 C CA . GLU A 1 95 ? -4.069 -15.649 16.893 1.00 95.62 95 GLU A CA 1
ATOM 752 C C . GLU A 1 95 ? -5.077 -16.498 16.097 1.00 95.62 95 GLU A C 1
ATOM 754 O O . GLU A 1 95 ? -5.749 -17.363 16.659 1.00 95.62 95 GLU A O 1
ATOM 759 N N . GLY A 1 96 ? -5.196 -16.272 14.784 1.00 93.81 96 GLY A N 1
ATOM 760 C CA . GLY A 1 96 ? -6.132 -16.990 13.919 1.00 93.81 96 GLY A CA 1
ATOM 761 C C . GLY A 1 96 ? -7.600 -16.609 14.139 1.00 93.81 96 GLY A C 1
ATOM 762 O O . GLY A 1 96 ? -8.488 -17.324 13.676 1.00 93.81 96 GLY A O 1
ATOM 763 N N . GLN A 1 97 ? -7.873 -15.479 14.797 1.00 94.75 97 GLN A N 1
ATOM 764 C CA . GLN A 1 97 ? -9.208 -14.913 15.014 1.00 94.75 97 GLN A CA 1
ATOM 765 C C . GLN A 1 97 ? -9.737 -14.203 13.755 1.00 94.75 97 GLN A C 1
ATOM 767 O O . GLN A 1 97 ? -10.176 -13.053 13.779 1.00 94.75 97 GLN A O 1
ATOM 772 N N . ILE A 1 98 ? -9.681 -14.899 12.624 1.00 92.88 98 ILE A N 1
ATOM 773 C CA . ILE A 1 98 ? -10.103 -14.411 11.313 1.00 92.88 98 ILE A CA 1
ATOM 774 C C . ILE A 1 98 ? -10.996 -15.441 10.628 1.00 92.88 98 ILE A C 1
ATOM 776 O O . ILE A 1 98 ? -10.962 -16.635 10.919 1.00 92.88 98 ILE A O 1
ATOM 780 N N . GLN A 1 99 ? -11.811 -14.977 9.686 1.00 90.56 99 GLN A N 1
ATOM 781 C CA . GLN A 1 99 ? -12.654 -15.868 8.894 1.00 90.56 99 GLN A CA 1
ATOM 782 C C . GLN A 1 99 ? -11.796 -16.733 7.962 1.00 90.56 99 GLN A C 1
ATOM 784 O O . GLN A 1 99 ? -11.029 -16.217 7.151 1.00 90.56 99 GLN A O 1
ATOM 789 N N . VAL A 1 100 ? -11.978 -18.053 8.032 1.00 90.19 100 VAL A N 1
ATOM 790 C CA . VAL A 1 100 ? -11.286 -19.021 7.166 1.00 90.19 100 VAL A CA 1
ATOM 791 C C . VAL A 1 100 ? -11.958 -19.030 5.791 1.00 90.19 100 VAL A C 1
ATOM 793 O O . VAL A 1 100 ? -13.002 -19.656 5.590 1.00 90.19 100 VAL A O 1
ATOM 796 N N . LYS A 1 101 ? -11.400 -18.263 4.850 1.00 94.25 101 LYS A N 1
ATOM 797 C CA . LYS A 1 101 ? -11.920 -18.093 3.483 1.00 94.25 101 LYS A CA 1
ATOM 798 C C . LYS A 1 101 ? -10.773 -18.087 2.475 1.00 94.25 101 LYS A C 1
ATOM 800 O O . LYS A 1 101 ? -9.751 -17.467 2.787 1.00 94.25 101 LYS A O 1
ATOM 805 N N . PRO A 1 102 ? -10.907 -18.735 1.300 1.00 97.19 102 PRO A N 1
ATOM 806 C CA . PRO A 1 102 ? -9.874 -18.672 0.275 1.00 97.19 102 PRO A CA 1
ATOM 807 C C . PRO A 1 102 ? -9.577 -17.223 -0.103 1.00 97.19 102 PRO A C 1
ATOM 809 O O . PRO A 1 102 ? -10.503 -16.408 -0.219 1.00 97.19 102 PRO A O 1
ATOM 812 N N . VAL A 1 103 ? -8.295 -16.922 -0.303 1.00 97.88 103 VAL A N 1
ATOM 813 C CA . VAL A 1 103 ? -7.843 -15.589 -0.708 1.00 97.88 103 VAL A CA 1
ATOM 814 C C . VAL A 1 103 ? -6.928 -15.644 -1.925 1.00 97.88 103 VAL A C 1
ATOM 816 O O . VAL A 1 103 ? -6.029 -16.481 -2.004 1.00 97.88 103 VAL A O 1
ATOM 819 N N . LEU A 1 104 ? -7.140 -14.715 -2.853 1.00 98.56 104 LEU A N 1
ATOM 820 C CA . LEU A 1 104 ? -6.178 -14.345 -3.886 1.00 98.56 104 LEU A CA 1
ATOM 821 C C . LEU A 1 104 ? -5.567 -13.015 -3.467 1.00 98.56 104 LEU A C 1
ATOM 823 O O . LEU A 1 104 ? -6.290 -12.049 -3.240 1.00 98.56 104 LEU A O 1
ATOM 827 N N . MET A 1 105 ? -4.249 -12.945 -3.350 1.00 97.94 105 MET A N 1
ATOM 828 C CA . MET A 1 105 ? -3.589 -11.742 -2.866 1.00 97.94 105 MET A CA 1
ATOM 829 C C . MET A 1 105 ? -2.277 -11.467 -3.582 1.00 97.94 105 MET A C 1
ATOM 831 O O . MET A 1 105 ? -1.593 -12.384 -4.032 1.00 97.94 105 MET A O 1
ATOM 835 N N . GLY A 1 106 ? -1.901 -10.203 -3.702 1.00 98.12 106 GLY A N 1
ATOM 836 C CA . GLY A 1 106 ? -0.678 -9.861 -4.412 1.00 98.12 106 GLY A CA 1
ATOM 837 C C . GLY A 1 106 ? -0.317 -8.395 -4.340 1.00 98.12 106 GLY A C 1
ATOM 838 O O . GLY A 1 106 ? -1.005 -7.592 -3.712 1.00 98.12 106 GLY A O 1
ATOM 839 N N . LYS A 1 107 ? 0.810 -8.087 -4.973 1.00 98.25 107 LYS A N 1
ATOM 840 C CA . LYS A 1 107 ? 1.399 -6.751 -5.039 1.00 98.25 107 LYS A CA 1
ATOM 841 C C . LYS A 1 107 ? 1.956 -6.471 -6.429 1.00 98.25 107 LYS A C 1
ATOM 843 O O . LYS A 1 107 ? 2.155 -7.400 -7.222 1.00 98.25 107 LYS A O 1
ATOM 848 N N . THR A 1 108 ? 2.293 -5.220 -6.690 1.00 98.44 108 THR A N 1
ATOM 849 C CA . THR A 1 108 ? 3.101 -4.822 -7.845 1.00 98.44 108 THR A CA 1
ATOM 850 C C . THR A 1 108 ? 4.604 -4.920 -7.539 1.00 98.44 108 THR A C 1
ATOM 852 O O . THR A 1 108 ? 5.019 -5.094 -6.384 1.00 98.44 108 THR A O 1
ATOM 855 N N . SER A 1 109 ? 5.465 -4.923 -8.562 1.00 97.00 109 SER A N 1
ATOM 856 C CA . SER A 1 109 ? 6.916 -5.083 -8.369 1.00 97.00 109 SER A CA 1
ATOM 857 C C . SER A 1 109 ? 7.523 -3.928 -7.579 1.00 97.00 109 SER A C 1
ATOM 859 O O . SER A 1 109 ? 8.284 -4.179 -6.645 1.00 97.00 109 SER A O 1
ATOM 861 N N . ASP A 1 110 ? 7.100 -2.706 -7.889 1.00 95.81 110 ASP A N 1
ATOM 862 C CA . ASP A 1 110 ? 7.673 -1.440 -7.440 1.00 95.81 110 ASP A CA 1
ATOM 863 C C . ASP A 1 110 ? 6.618 -0.540 -6.779 1.00 95.81 110 ASP A C 1
ATOM 865 O O . ASP A 1 110 ? 6.578 0.668 -7.022 1.00 95.81 110 ASP A O 1
ATOM 869 N N . GLU A 1 111 ? 5.770 -1.139 -5.931 1.00 96.38 111 GLU A N 1
ATOM 870 C CA . GLU A 1 111 ? 4.675 -0.497 -5.181 1.00 96.38 111 GLU A CA 1
ATOM 871 C C . GLU A 1 111 ? 4.981 0.948 -4.779 1.00 96.38 111 GLU A C 1
ATOM 873 O O . GLU A 1 111 ? 4.240 1.875 -5.100 1.00 96.38 111 GLU A O 1
ATOM 878 N N . ALA A 1 112 ? 6.118 1.153 -4.111 1.00 94.62 112 ALA A N 1
ATOM 879 C CA . ALA A 1 112 ? 6.454 2.434 -3.520 1.00 94.62 112 ALA A CA 1
ATOM 880 C C . ALA A 1 112 ? 7.518 3.236 -4.290 1.00 94.62 112 ALA A C 1
ATOM 882 O O . ALA A 1 112 ? 8.036 4.224 -3.766 1.00 94.62 112 ALA A O 1
ATOM 883 N N . ALA A 1 113 ? 7.865 2.869 -5.527 1.00 92.62 113 ALA A N 1
ATOM 884 C CA . ALA A 1 113 ? 8.917 3.575 -6.266 1.00 92.62 113 ALA A CA 1
ATOM 885 C C . ALA A 1 113 ? 8.578 5.049 -6.535 1.00 92.62 113 ALA A C 1
ATOM 887 O O . ALA A 1 113 ? 9.442 5.921 -6.404 1.00 92.62 113 ALA A O 1
ATOM 888 N N . SER A 1 114 ? 7.308 5.352 -6.819 1.00 89.06 114 SER A N 1
ATOM 889 C CA . SER A 1 114 ? 6.812 6.728 -6.968 1.00 89.06 114 SER A CA 1
ATOM 890 C C . SER A 1 114 ? 6.925 7.544 -5.672 1.00 89.06 114 SER A C 1
ATOM 892 O O . SER A 1 114 ? 7.080 8.765 -5.717 1.00 89.06 114 SER A O 1
ATOM 894 N N . TYR A 1 115 ? 6.948 6.895 -4.503 1.00 90.06 115 TYR A N 1
ATOM 895 C CA . TYR A 1 115 ? 7.046 7.575 -3.211 1.00 90.06 115 TYR A CA 1
ATOM 896 C C . TYR A 1 115 ? 8.439 8.176 -2.983 1.00 90.06 115 TYR A C 1
ATOM 898 O O . TYR A 1 115 ? 8.572 9.168 -2.266 1.00 90.06 115 TYR A O 1
ATOM 906 N N . VAL A 1 116 ? 9.483 7.646 -3.631 1.00 91.00 116 VAL A N 1
ATOM 907 C CA . VAL A 1 116 ? 10.812 8.278 -3.616 1.00 91.00 116 VAL A CA 1
ATOM 908 C C . VAL A 1 116 ? 10.756 9.660 -4.273 1.00 91.00 116 VAL A C 1
ATOM 910 O O . VAL A 1 116 ? 11.335 10.612 -3.748 1.00 91.00 116 VAL A O 1
ATOM 913 N N . HIS A 1 117 ? 10.010 9.798 -5.377 1.00 88.12 117 HIS A N 1
ATOM 914 C CA . HIS A 1 117 ? 9.788 11.093 -6.023 1.00 88.12 117 HIS A CA 1
ATOM 915 C C . HIS A 1 117 ? 9.004 12.050 -5.125 1.00 88.12 117 HIS A C 1
ATOM 917 O O . HIS A 1 117 ? 9.409 13.194 -4.957 1.00 88.12 117 HIS A O 1
ATOM 923 N N . SER A 1 118 ? 7.941 11.558 -4.493 1.00 86.62 118 SER A N 1
ATOM 924 C CA . SER A 1 118 ? 7.124 12.303 -3.534 1.00 86.62 118 SER A CA 1
ATOM 925 C C . SER A 1 118 ? 7.922 12.895 -2.367 1.00 86.62 118 SER A C 1
ATOM 927 O O . SER A 1 118 ? 7.670 14.023 -1.951 1.00 86.62 118 SER A O 1
ATOM 929 N N . VAL A 1 119 ? 8.898 12.155 -1.835 1.00 89.31 119 VAL A N 1
ATOM 930 C CA . VAL A 1 119 ? 9.737 12.612 -0.710 1.00 89.31 119 VAL A CA 1
ATOM 931 C C . VAL A 1 119 ? 10.841 13.558 -1.172 1.00 89.31 119 VAL A C 1
ATOM 933 O O . VAL A 1 119 ? 11.186 14.506 -0.465 1.00 89.31 119 VAL A O 1
ATOM 936 N N . PHE A 1 120 ? 11.397 13.313 -2.358 1.00 91.00 120 PHE A N 1
ATOM 937 C CA . PHE A 1 120 ? 12.499 14.089 -2.919 1.00 91.00 120 PHE A CA 1
ATOM 938 C C . PHE A 1 120 ? 12.141 14.636 -4.311 1.00 91.00 120 PHE A C 1
ATOM 940 O O . PHE A 1 120 ? 12.768 14.249 -5.303 1.00 91.00 120 PHE A O 1
ATOM 947 N N . PRO A 1 121 ? 11.171 15.566 -4.417 1.00 84.88 121 PRO A N 1
ATOM 948 C CA . PRO A 1 121 ? 10.657 16.026 -5.711 1.00 84.88 121 PRO A CA 1
ATOM 949 C C . PRO A 1 121 ? 11.703 16.786 -6.536 1.00 84.88 121 PRO A C 1
ATOM 951 O O . PRO A 1 121 ? 11.692 16.722 -7.760 1.00 84.88 121 PRO A O 1
ATOM 954 N N . ASN A 1 122 ? 12.668 17.430 -5.871 1.00 85.00 122 ASN A N 1
ATOM 955 C CA . ASN A 1 122 ? 13.710 18.251 -6.500 1.00 85.00 122 ASN A CA 1
ATOM 956 C C . ASN A 1 122 ? 14.922 17.442 -7.002 1.00 85.00 122 ASN A C 1
ATOM 958 O O . ASN A 1 122 ? 16.007 17.996 -7.166 1.00 85.00 122 ASN A O 1
ATOM 962 N N . THR A 1 123 ? 14.779 16.129 -7.198 1.00 81.75 123 THR A N 1
ATOM 963 C CA . THR A 1 123 ? 15.878 15.259 -7.640 1.00 81.75 123 THR A CA 1
ATOM 964 C C . THR A 1 123 ? 15.693 14.813 -9.086 1.00 81.75 123 THR A C 1
ATOM 966 O O . THR A 1 123 ? 14.653 14.277 -9.472 1.00 81.75 123 THR A O 1
ATOM 969 N N . THR A 1 124 ? 16.730 14.993 -9.905 1.00 78.81 124 THR A N 1
ATOM 970 C CA . THR A 1 124 ? 16.729 14.540 -11.301 1.00 78.81 124 THR A CA 1
ATOM 971 C C . THR A 1 124 ? 16.731 13.012 -11.351 1.00 78.81 124 THR A C 1
ATOM 973 O O . THR A 1 124 ? 17.576 12.366 -10.728 1.00 78.81 124 THR A O 1
ATOM 976 N N . HIS A 1 125 ? 15.772 12.417 -12.068 1.00 79.19 125 HIS A N 1
ATOM 977 C CA . HIS A 1 125 ? 15.567 10.958 -12.139 1.00 79.19 125 HIS A CA 1
ATOM 978 C C . HIS A 1 125 ? 15.471 10.258 -10.770 1.00 79.19 125 HIS A C 1
ATOM 980 O O . HIS A 1 125 ? 15.782 9.068 -10.652 1.00 79.19 125 HIS A O 1
ATOM 986 N N . ASN A 1 126 ? 15.072 10.993 -9.729 1.00 84.06 126 ASN A N 1
ATOM 987 C CA . ASN A 1 126 ? 15.010 10.509 -8.352 1.00 84.06 126 ASN A CA 1
ATOM 988 C C . ASN A 1 126 ? 16.344 10.002 -7.793 1.00 84.06 126 ASN A C 1
ATOM 990 O O . ASN A 1 126 ? 16.358 9.193 -6.870 1.00 84.06 126 ASN A O 1
ATOM 994 N N . LEU A 1 127 ? 17.473 10.424 -8.364 1.00 93.12 127 LEU A N 1
ATOM 995 C CA . LEU A 1 127 ? 18.784 10.077 -7.832 1.00 93.12 127 LEU A CA 1
ATOM 996 C C . LEU A 1 127 ? 18.972 10.776 -6.484 1.00 93.12 127 LEU A C 1
ATOM 998 O O . LEU A 1 127 ? 18.902 12.001 -6.408 1.00 93.12 127 LEU A O 1
ATOM 1002 N N . ILE A 1 128 ? 19.216 9.990 -5.435 1.00 95.75 128 ILE A N 1
ATOM 1003 C CA . ILE A 1 128 ? 19.359 10.498 -4.066 1.00 95.75 128 ILE A CA 1
ATOM 1004 C C . ILE A 1 128 ? 20.748 10.203 -3.515 1.00 95.75 128 ILE A C 1
ATOM 1006 O O . ILE A 1 128 ? 21.363 9.204 -3.871 1.00 95.75 128 ILE A O 1
ATOM 1010 N N . ASN A 1 129 ? 21.256 11.055 -2.634 1.00 96.12 129 ASN A N 1
ATOM 1011 C CA . ASN A 1 129 ? 22.504 10.806 -1.919 1.00 96.12 129 ASN A CA 1
ATOM 1012 C C . ASN A 1 129 ? 22.271 9.947 -0.654 1.00 96.12 129 ASN A C 1
ATOM 1014 O O . ASN A 1 129 ? 21.146 9.567 -0.325 1.00 96.12 129 ASN A O 1
ATOM 1018 N N . GLN A 1 130 ? 23.351 9.619 0.059 1.00 96.38 130 GLN A N 1
ATOM 1019 C CA . GLN A 1 130 ? 23.273 8.786 1.262 1.00 96.38 130 GLN A CA 1
ATOM 1020 C C . GLN A 1 130 ? 22.485 9.458 2.395 1.00 96.38 130 GLN A C 1
ATOM 1022 O O . GLN A 1 130 ? 21.721 8.792 3.085 1.00 96.38 130 GLN A O 1
ATOM 1027 N N . GLU A 1 131 ? 22.635 10.769 2.578 1.00 96.50 131 GLU A N 1
ATOM 1028 C CA . GLU A 1 131 ? 21.895 11.527 3.593 1.00 96.50 131 GLU A CA 1
ATOM 1029 C C . GLU A 1 131 ? 20.382 11.461 3.336 1.00 96.50 131 GLU A C 1
ATOM 1031 O O . GLU A 1 131 ? 19.598 11.192 4.244 1.00 96.50 131 GLU A O 1
ATOM 1036 N N . GLN A 1 132 ? 19.971 11.621 2.077 1.00 96.25 132 GLN A N 1
ATOM 1037 C CA . GLN A 1 132 ? 18.584 11.489 1.645 1.00 96.25 132 GLN A CA 1
ATOM 1038 C C . GLN A 1 132 ? 18.059 10.062 1.837 1.00 96.25 132 GLN A C 1
ATOM 1040 O O . GLN A 1 132 ? 16.921 9.901 2.267 1.00 96.25 132 GLN A O 1
ATOM 1045 N N . LEU A 1 133 ? 18.869 9.026 1.591 1.00 97.00 133 LEU A N 1
ATOM 1046 C CA . LEU A 1 133 ? 18.489 7.646 1.915 1.00 97.00 133 LEU A CA 1
ATOM 1047 C C . LEU A 1 133 ? 18.191 7.485 3.413 1.00 97.00 133 LEU A C 1
ATOM 1049 O O . LEU A 1 133 ? 17.117 7.001 3.766 1.00 97.00 133 LEU A O 1
ATOM 1053 N N . LEU A 1 134 ? 19.103 7.924 4.287 1.00 97.00 134 LEU A N 1
ATOM 1054 C CA . LEU A 1 134 ? 18.923 7.826 5.742 1.00 97.00 134 LEU A CA 1
ATOM 1055 C C . LEU A 1 134 ? 17.691 8.617 6.204 1.00 97.00 134 LEU A C 1
ATOM 1057 O O . LEU A 1 134 ? 16.858 8.094 6.943 1.00 97.00 134 LEU A O 1
ATOM 1061 N N . LYS A 1 135 ? 17.524 9.846 5.700 1.00 94.94 135 LYS A N 1
ATOM 1062 C CA . LYS A 1 135 ? 16.357 10.688 5.984 1.00 94.94 135 LYS A CA 1
ATOM 1063 C C . LYS A 1 135 ? 15.055 10.044 5.509 1.00 94.94 135 LYS A C 1
ATOM 1065 O O . LYS A 1 135 ? 14.064 10.099 6.226 1.00 94.94 135 LYS A O 1
ATOM 1070 N N . GLY A 1 136 ? 15.051 9.434 4.324 1.00 94.19 136 GLY A N 1
ATOM 1071 C CA . GLY A 1 136 ? 13.893 8.720 3.792 1.00 94.19 136 GLY A CA 1
ATOM 1072 C C . GLY A 1 136 ? 13.497 7.542 4.680 1.00 94.19 136 GLY A C 1
ATOM 1073 O O . GLY A 1 136 ? 12.337 7.417 5.062 1.00 94.19 136 GLY A O 1
ATOM 1074 N N . ILE A 1 137 ? 14.467 6.728 5.103 1.00 95.50 137 ILE A N 1
ATOM 1075 C CA . ILE A 1 137 ? 14.207 5.608 6.018 1.00 95.50 137 ILE A CA 1
ATOM 1076 C C . ILE A 1 137 ? 13.631 6.112 7.353 1.00 95.50 137 ILE A C 1
ATOM 1078 O O . ILE A 1 137 ? 12.652 5.545 7.841 1.00 95.50 137 ILE A O 1
ATOM 1082 N N . GLN A 1 138 ? 14.168 7.210 7.904 1.00 93.88 138 GLN A N 1
ATOM 1083 C CA . GLN A 1 138 ? 13.676 7.811 9.152 1.00 93.88 138 GLN A CA 1
ATOM 1084 C C . GLN A 1 138 ? 12.187 8.181 9.082 1.00 93.88 138 GLN A C 1
ATOM 1086 O O . GLN A 1 138 ? 11.492 8.073 10.089 1.00 93.88 138 GLN A O 1
ATOM 1091 N N . LEU A 1 139 ? 11.663 8.573 7.913 1.00 91.44 139 LEU A N 1
ATOM 1092 C CA . LEU A 1 139 ? 10.248 8.944 7.775 1.00 91.44 139 LEU A CA 1
ATOM 1093 C C . LEU A 1 139 ? 9.288 7.785 8.079 1.00 91.44 139 LEU A C 1
ATOM 1095 O O . LEU A 1 139 ? 8.192 8.035 8.574 1.00 91.44 139 LEU A O 1
ATOM 1099 N N . LEU A 1 140 ? 9.684 6.533 7.817 1.00 90.19 140 LEU A N 1
ATOM 1100 C CA . LEU A 1 140 ? 8.884 5.341 8.146 1.00 90.19 140 LEU A CA 1
ATOM 1101 C C . LEU A 1 140 ? 9.325 4.636 9.434 1.00 90.19 140 LEU A C 1
ATOM 1103 O O . LEU A 1 140 ? 8.731 3.629 9.831 1.00 90.19 140 LEU A O 1
ATOM 1107 N N . ALA A 1 141 ? 10.360 5.158 10.087 1.00 90.06 141 ALA A N 1
ATOM 1108 C CA . ALA A 1 141 ? 10.879 4.667 11.353 1.00 90.06 141 ALA A CA 1
ATOM 1109 C C . ALA A 1 141 ? 11.248 5.848 12.276 1.00 90.06 141 ALA A C 1
ATOM 1111 O O . ALA A 1 141 ? 12.396 5.951 12.705 1.00 90.06 141 ALA A O 1
ATOM 1112 N N . PRO A 1 142 ? 10.298 6.749 12.604 1.00 88.19 142 PRO A N 1
ATOM 1113 C CA . PRO A 1 142 ? 10.602 8.020 13.270 1.00 88.19 142 PRO A CA 1
ATOM 1114 C C . PRO A 1 142 ? 11.234 7.859 14.657 1.00 88.19 142 PRO A C 1
ATOM 1116 O O . PRO A 1 142 ? 11.987 8.731 15.075 1.00 88.19 142 PRO A O 1
ATOM 1119 N N . ASN A 1 143 ? 10.976 6.735 15.332 1.00 90.19 143 ASN A N 1
ATOM 1120 C CA . ASN A 1 143 ? 11.492 6.435 16.670 1.00 90.19 143 ASN A CA 1
ATOM 1121 C C . ASN A 1 143 ? 12.739 5.530 16.653 1.00 90.19 143 ASN A C 1
ATOM 1123 O O . ASN A 1 143 ? 13.197 5.104 17.712 1.00 90.19 143 ASN A O 1
ATOM 1127 N N . ALA A 1 144 ? 13.262 5.177 15.475 1.00 93.88 144 ALA A N 1
ATOM 1128 C CA . ALA A 1 144 ? 14.443 4.330 15.374 1.00 93.88 144 ALA A CA 1
ATOM 1129 C C . ALA A 1 144 ? 15.736 5.100 15.674 1.00 93.88 144 ALA A C 1
ATOM 113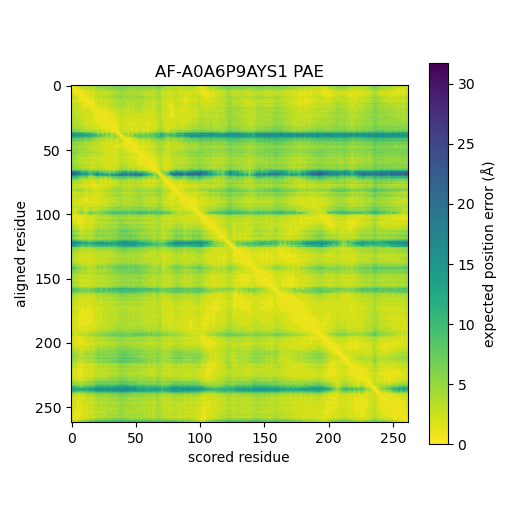1 O O . ALA A 1 144 ? 15.850 6.292 15.385 1.00 93.88 144 ALA A O 1
ATOM 1132 N N . THR A 1 145 ? 16.725 4.387 16.218 1.00 97.12 145 THR A N 1
ATOM 1133 C CA . THR A 1 145 ? 18.075 4.915 16.439 1.00 97.12 145 THR A CA 1
ATOM 1134 C C . THR A 1 145 ? 18.823 5.082 15.119 1.00 97.12 145 THR A C 1
ATOM 1136 O O . THR A 1 145 ? 18.564 4.371 14.146 1.00 97.12 145 THR A O 1
ATOM 1139 N N . GLU A 1 146 ? 19.810 5.977 15.095 1.00 95.94 146 GLU A N 1
ATOM 1140 C CA . GLU A 1 146 ? 20.630 6.206 13.901 1.00 95.94 146 GLU A CA 1
ATOM 1141 C C . GLU A 1 146 ? 21.321 4.920 13.410 1.00 95.94 146 GLU A C 1
ATOM 1143 O O . GLU A 1 146 ? 21.329 4.636 12.211 1.00 95.94 146 GLU A O 1
ATOM 1148 N N . ASP A 1 147 ? 21.829 4.093 14.329 1.00 97.38 147 ASP A N 1
ATOM 1149 C CA . ASP A 1 147 ? 22.459 2.807 14.000 1.00 97.38 147 ASP A CA 1
ATOM 1150 C C . ASP A 1 147 ? 21.487 1.838 13.316 1.00 97.38 147 ASP A C 1
ATOM 1152 O O . ASP A 1 147 ? 21.854 1.136 12.367 1.00 97.38 147 ASP A O 1
ATOM 1156 N N . PHE A 1 148 ? 20.222 1.823 13.745 1.00 97.44 148 PHE A N 1
ATOM 1157 C CA . PHE A 1 148 ? 19.195 1.001 13.113 1.00 97.44 148 PHE A CA 1
ATOM 1158 C C . PHE A 1 148 ? 18.879 1.494 11.696 1.00 97.44 148 PHE A C 1
ATOM 1160 O O . PHE A 1 148 ? 18.827 0.697 10.758 1.00 97.44 148 PHE A O 1
ATOM 1167 N N . ILE A 1 149 ? 18.757 2.810 11.509 1.00 97.94 149 ILE A N 1
ATOM 1168 C CA . ILE A 1 149 ? 18.541 3.427 10.193 1.00 97.94 149 ILE A CA 1
ATOM 1169 C C . ILE A 1 149 ? 19.703 3.119 9.242 1.00 97.94 149 ILE A C 1
ATOM 1171 O O . ILE A 1 149 ? 19.482 2.729 8.092 1.00 97.94 149 ILE A O 1
ATOM 1175 N N . ARG A 1 150 ? 20.948 3.223 9.724 1.00 97.12 150 ARG A N 1
ATOM 1176 C CA . ARG A 1 150 ? 22.150 2.852 8.961 1.00 97.12 150 ARG A CA 1
ATOM 1177 C C . ARG A 1 150 ? 22.157 1.366 8.609 1.00 97.12 150 ARG A C 1
ATOM 1179 O O . ARG A 1 150 ? 22.510 1.017 7.485 1.00 97.12 150 ARG A O 1
ATOM 1186 N N . THR A 1 151 ? 21.716 0.504 9.521 1.00 97.62 151 THR A N 1
ATOM 1187 C CA . THR A 1 151 ? 21.595 -0.940 9.272 1.00 97.62 151 THR A CA 1
ATOM 1188 C C . THR A 1 151 ? 20.585 -1.237 8.163 1.00 97.62 151 THR A C 1
ATOM 1190 O O . THR A 1 151 ? 20.885 -2.019 7.260 1.00 97.62 151 THR A O 1
ATOM 1193 N N . ILE A 1 152 ? 19.421 -0.575 8.168 1.00 97.62 152 ILE A N 1
ATOM 1194 C CA . ILE A 1 152 ? 18.439 -0.681 7.078 1.00 97.62 152 ILE A CA 1
ATOM 1195 C C . ILE A 1 152 ? 19.059 -0.202 5.762 1.00 97.62 152 ILE A C 1
ATOM 1197 O O . ILE A 1 152 ? 18.988 -0.913 4.760 1.00 97.62 152 ILE A O 1
ATOM 1201 N N . ALA A 1 153 ? 19.702 0.967 5.761 1.00 97.62 153 ALA A N 1
ATOM 1202 C CA . ALA A 1 153 ? 20.328 1.516 4.562 1.00 97.62 153 ALA A CA 1
ATOM 1203 C C . ALA A 1 153 ? 21.353 0.544 3.959 1.00 97.62 153 ALA A C 1
ATOM 1205 O O . ALA A 1 153 ? 21.294 0.271 2.763 1.00 97.62 153 ALA A O 1
ATOM 1206 N N . LEU A 1 154 ? 22.232 -0.029 4.789 1.00 97.25 154 LEU A N 1
ATOM 1207 C CA . LEU A 1 154 ? 23.221 -1.028 4.375 1.00 97.25 154 LEU A CA 1
ATOM 1208 C C . LEU A 1 154 ? 22.570 -2.310 3.846 1.00 97.25 154 LEU A C 1
ATOM 1210 O O . LEU A 1 154 ? 23.032 -2.866 2.850 1.00 97.25 154 LEU A O 1
ATOM 1214 N N . LYS A 1 155 ? 21.493 -2.773 4.492 1.00 97.44 155 LYS A N 1
ATOM 1215 C CA . LYS A 1 155 ? 20.757 -3.970 4.077 1.00 97.44 155 LYS A CA 1
ATOM 1216 C C . LYS A 1 155 ? 20.152 -3.803 2.684 1.00 97.44 155 LYS A C 1
ATOM 1218 O O . LYS A 1 155 ? 20.330 -4.689 1.855 1.00 97.44 155 LYS A O 1
ATOM 1223 N N . TYR A 1 156 ? 19.463 -2.691 2.431 1.00 97.75 156 TYR A N 1
ATOM 1224 C CA . TYR A 1 156 ? 18.777 -2.448 1.157 1.00 97.75 156 TYR A CA 1
ATOM 1225 C C . TYR A 1 156 ? 19.699 -1.935 0.048 1.00 97.75 156 TYR A C 1
ATOM 1227 O O . TYR A 1 156 ? 19.380 -2.101 -1.128 1.00 97.75 156 TYR A O 1
ATOM 1235 N N . SER A 1 157 ? 20.841 -1.329 0.385 1.00 96.88 157 SER A N 1
ATOM 1236 C CA . SER A 1 157 ? 21.870 -0.997 -0.605 1.00 96.88 157 SER A CA 1
ATOM 1237 C C . SER A 1 157 ? 22.800 -2.174 -0.916 1.00 96.88 157 SER A C 1
ATOM 1239 O O . SER A 1 157 ? 23.609 -2.079 -1.842 1.00 96.88 157 SER A O 1
ATOM 1241 N N . GLU A 1 158 ? 22.704 -3.271 -0.155 1.00 94.56 158 GLU A N 1
ATOM 1242 C CA . GLU A 1 158 ? 23.605 -4.430 -0.211 1.00 94.56 158 GLU A CA 1
ATOM 1243 C C . GLU A 1 158 ? 25.082 -4.028 -0.041 1.00 94.56 158 GLU A C 1
ATOM 1245 O O . GLU A 1 158 ? 25.975 -4.577 -0.681 1.00 94.56 158 GLU A O 1
ATOM 1250 N N . GLY A 1 159 ? 25.344 -2.996 0.769 1.00 88.06 159 GLY A N 1
ATOM 1251 C CA . GLY A 1 159 ? 26.680 -2.414 0.938 1.00 88.06 159 GLY A CA 1
ATOM 1252 C C . GLY A 1 159 ? 27.206 -1.634 -0.275 1.00 88.06 159 GLY A C 1
ATOM 1253 O O . GLY A 1 159 ? 28.302 -1.086 -0.214 1.00 88.06 159 GLY A O 1
ATOM 1254 N N . ASN A 1 160 ? 26.440 -1.534 -1.365 1.00 93.25 160 ASN A N 1
ATOM 1255 C CA . ASN A 1 160 ? 26.822 -0.743 -2.530 1.00 93.25 160 ASN A CA 1
ATOM 1256 C C . ASN A 1 160 ? 26.527 0.746 -2.321 1.00 93.25 160 ASN A C 1
ATOM 1258 O O . ASN A 1 160 ? 25.619 1.137 -1.581 1.00 93.25 160 ASN A O 1
ATOM 1262 N N . HIS A 1 161 ? 27.269 1.576 -3.051 1.00 93.44 161 HIS A N 1
ATOM 1263 C CA . HIS A 1 161 ? 27.177 3.029 -2.992 1.00 93.44 161 HIS A CA 1
ATOM 1264 C C . HIS A 1 161 ? 26.781 3.628 -4.343 1.00 93.44 161 HIS A C 1
ATOM 1266 O O . HIS A 1 161 ? 27.034 3.057 -5.403 1.00 93.44 161 HIS A O 1
ATOM 1272 N N . GLY A 1 162 ? 26.186 4.819 -4.295 1.00 96.19 162 GLY A N 1
ATOM 1273 C CA . GLY A 1 162 ? 25.922 5.650 -5.465 1.00 96.19 162 GLY A CA 1
ATOM 1274 C C . GLY A 1 162 ? 24.447 6.023 -5.621 1.00 96.19 162 GLY A C 1
ATOM 1275 O O . GLY A 1 162 ? 23.573 5.296 -5.139 1.00 96.19 162 GLY A O 1
ATOM 1276 N N . PRO A 1 163 ? 24.134 7.135 -6.311 1.00 95.94 163 PRO A N 1
ATOM 1277 C CA . PRO A 1 163 ? 22.798 7.716 -6.229 1.00 95.94 163 PRO A CA 1
ATOM 1278 C C . PRO A 1 163 ? 21.653 6.819 -6.710 1.00 95.94 163 PRO A C 1
ATOM 1280 O O . PRO A 1 163 ? 20.579 6.790 -6.113 1.00 95.94 163 PRO A O 1
ATOM 1283 N N . ALA A 1 164 ? 21.888 6.030 -7.763 1.00 95.19 164 ALA A N 1
ATOM 1284 C CA . ALA A 1 164 ? 20.903 5.075 -8.267 1.00 95.19 164 ALA A CA 1
ATOM 1285 C C . ALA A 1 164 ? 20.686 3.901 -7.299 1.00 95.19 164 ALA A C 1
ATOM 1287 O O . ALA A 1 164 ? 19.555 3.453 -7.128 1.00 95.19 164 ALA A O 1
ATOM 1288 N N . LYS A 1 165 ? 21.752 3.431 -6.634 1.00 96.25 165 LYS A N 1
ATOM 1289 C CA . LYS A 1 165 ? 21.667 2.360 -5.632 1.00 96.25 165 LYS A CA 1
ATOM 1290 C C . LYS A 1 165 ? 20.927 2.826 -4.389 1.00 96.25 165 LYS A C 1
ATOM 1292 O O . LYS A 1 165 ? 20.057 2.109 -3.916 1.00 96.25 165 LYS A O 1
ATOM 1297 N N . TYR A 1 166 ? 21.200 4.039 -3.917 1.00 97.31 166 TYR A N 1
ATOM 1298 C CA . TYR A 1 166 ? 20.473 4.629 -2.794 1.00 97.31 166 TYR A CA 1
ATOM 1299 C C . TYR A 1 166 ? 18.987 4.822 -3.108 1.00 97.31 166 TYR A C 1
ATOM 1301 O O . TYR A 1 166 ? 18.138 4.469 -2.295 1.00 97.31 166 TYR A O 1
ATOM 1309 N N . ARG A 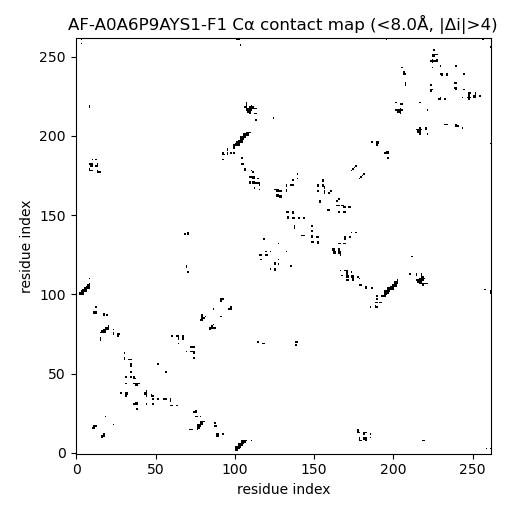1 167 ? 18.657 5.291 -4.316 1.00 95.50 167 ARG A N 1
ATOM 1310 C CA . ARG A 1 167 ? 17.270 5.400 -4.786 1.00 95.50 167 ARG A CA 1
ATOM 1311 C C . ARG A 1 167 ? 16.553 4.049 -4.784 1.00 95.50 167 ARG A C 1
ATOM 1313 O O . ARG A 1 167 ? 15.464 3.945 -4.227 1.00 95.50 167 ARG A O 1
ATOM 1320 N N . SER A 1 168 ? 17.154 3.021 -5.388 1.00 95.56 168 SER A N 1
ATOM 1321 C CA . SER A 1 168 ? 16.575 1.672 -5.414 1.00 95.56 168 SER A CA 1
ATOM 1322 C C . SER A 1 168 ? 16.442 1.081 -4.009 1.00 95.56 168 SER A C 1
ATOM 1324 O O . SER A 1 168 ? 15.404 0.508 -3.698 1.00 95.56 168 SER A O 1
ATOM 1326 N N . ALA A 1 169 ? 17.436 1.289 -3.139 1.00 97.31 169 ALA A N 1
ATOM 1327 C CA . ALA A 1 169 ? 17.384 0.859 -1.745 1.00 97.31 169 ALA A CA 1
ATOM 1328 C C . ALA A 1 169 ? 16.182 1.467 -1.007 1.00 97.31 169 ALA A C 1
ATOM 1330 O O . ALA A 1 169 ? 15.444 0.748 -0.338 1.00 97.31 169 ALA A O 1
ATOM 1331 N N . LEU A 1 170 ? 15.943 2.773 -1.175 1.00 96.56 170 LEU A N 1
ATOM 1332 C CA . LEU A 1 170 ? 14.797 3.437 -0.556 1.00 96.56 170 LEU A CA 1
ATOM 1333 C C . LEU A 1 170 ? 13.460 2.948 -1.136 1.00 96.56 170 LEU A C 1
ATOM 1335 O O . LEU A 1 170 ? 12.527 2.692 -0.380 1.00 96.56 170 LEU A O 1
ATOM 1339 N N . SER A 1 171 ? 13.382 2.780 -2.460 1.00 95.88 171 SER A N 1
ATOM 1340 C CA . SER A 1 171 ? 12.199 2.244 -3.149 1.00 95.88 171 SER A CA 1
ATOM 1341 C C . SER A 1 171 ? 11.814 0.852 -2.636 1.00 95.88 171 SER A C 1
ATOM 1343 O O . SER A 1 171 ? 10.653 0.602 -2.299 1.00 95.88 171 SER A O 1
ATOM 1345 N N . HIS A 1 172 ? 12.795 -0.049 -2.529 1.00 96.81 172 HIS A N 1
ATOM 1346 C CA . HIS A 1 172 ? 12.589 -1.398 -2.006 1.00 96.81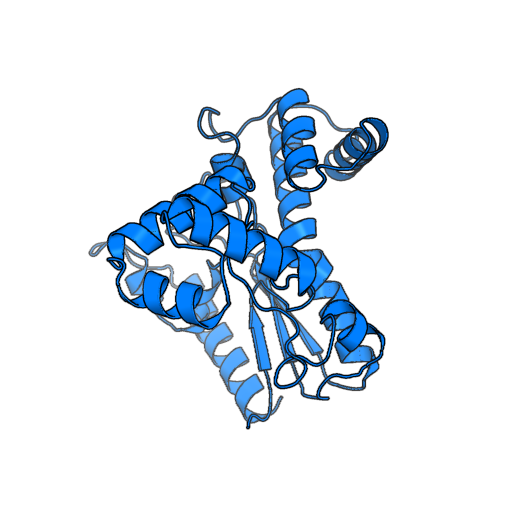 172 HIS A CA 1
ATOM 1347 C C . HIS A 1 172 ? 12.202 -1.370 -0.526 1.00 96.81 172 HIS A C 1
ATOM 1349 O O . HIS A 1 172 ? 11.245 -2.036 -0.145 1.00 96.81 172 HIS A O 1
ATOM 1355 N N . PHE A 1 173 ? 12.868 -0.546 0.292 1.00 97.12 173 PHE A N 1
ATOM 1356 C CA . PHE A 1 173 ? 12.515 -0.392 1.704 1.00 97.12 173 PHE A CA 1
ATOM 1357 C C . PHE A 1 173 ? 11.063 0.059 1.890 1.00 97.12 173 PHE A C 1
ATOM 1359 O O . PHE A 1 173 ? 10.337 -0.534 2.686 1.00 97.12 173 PHE A O 1
ATOM 1366 N N . TYR A 1 174 ? 10.615 1.071 1.145 1.00 96.12 174 TYR A N 1
ATOM 1367 C CA . TYR A 1 174 ? 9.224 1.516 1.207 1.00 96.12 174 TYR A CA 1
ATOM 1368 C C . TYR A 1 174 ? 8.255 0.443 0.700 1.00 96.12 174 TYR A C 1
ATOM 1370 O O . TYR A 1 174 ? 7.232 0.207 1.338 1.00 96.12 174 TYR A O 1
ATOM 1378 N N . THR A 1 175 ? 8.583 -0.245 -0.397 1.00 96.75 175 THR A N 1
ATOM 1379 C CA . THR A 1 175 ? 7.755 -1.333 -0.942 1.00 96.75 175 THR A CA 1
ATOM 1380 C C . THR A 1 175 ? 7.555 -2.437 0.093 1.00 96.75 175 THR A C 1
ATOM 1382 O O . THR A 1 175 ? 6.425 -2.867 0.330 1.00 96.75 175 THR A O 1
ATOM 1385 N N . ASP A 1 176 ? 8.630 -2.847 0.760 1.00 97.31 176 ASP A N 1
ATOM 1386 C CA . ASP A 1 176 ? 8.587 -3.892 1.775 1.00 97.31 176 ASP A CA 1
ATOM 1387 C C . ASP A 1 176 ? 7.837 -3.430 3.023 1.00 97.31 176 ASP A C 1
ATOM 1389 O O . ASP A 1 176 ? 6.909 -4.101 3.477 1.00 97.31 176 ASP A O 1
ATOM 1393 N N . ARG A 1 177 ? 8.176 -2.250 3.550 1.00 95.12 177 ARG A N 1
ATOM 1394 C CA . ARG A 1 177 ? 7.608 -1.727 4.799 1.00 95.12 177 ARG A CA 1
ATOM 1395 C C . ARG A 1 177 ? 6.118 -1.393 4.702 1.00 95.12 177 ARG A C 1
ATOM 1397 O O . ARG A 1 177 ? 5.406 -1.584 5.692 1.00 95.12 177 ARG A O 1
ATOM 1404 N N . ILE A 1 178 ? 5.676 -0.841 3.570 1.00 95.31 178 ILE A N 1
ATOM 1405 C CA . ILE A 1 178 ? 4.305 -0.344 3.374 1.00 95.31 178 ILE A CA 1
ATOM 1406 C C . ILE A 1 178 ? 3.379 -1.454 2.869 1.00 95.31 178 ILE 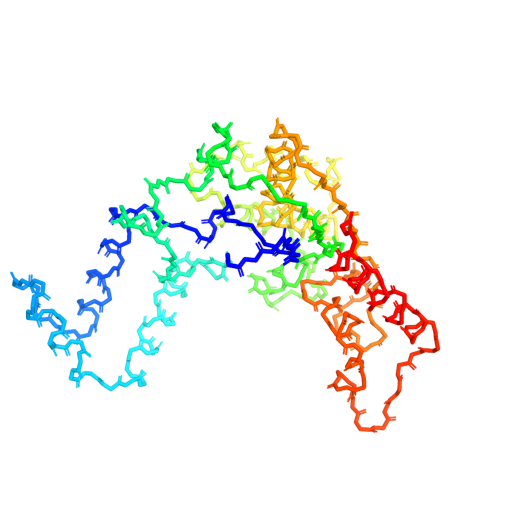A C 1
ATOM 1408 O O . ILE A 1 178 ? 2.229 -1.514 3.305 1.00 95.31 178 ILE A O 1
ATOM 1412 N N . PHE A 1 179 ? 3.868 -2.336 1.990 1.00 96.88 179 PHE A N 1
ATOM 1413 C CA . PHE A 1 179 ? 3.018 -3.276 1.256 1.00 96.88 179 PHE A CA 1
ATOM 1414 C C . PHE A 1 179 ? 3.461 -4.736 1.392 1.00 96.88 179 PHE A C 1
ATOM 1416 O O . PHE A 1 179 ? 2.668 -5.576 1.812 1.00 96.88 179 PHE A O 1
ATOM 1423 N N . ALA A 1 180 ? 4.707 -5.072 1.047 1.00 97.75 180 ALA A N 1
ATOM 1424 C CA . ALA A 1 180 ? 5.084 -6.473 0.844 1.00 97.75 180 ALA A CA 1
ATOM 1425 C C . ALA A 1 180 ? 5.183 -7.282 2.148 1.00 97.75 180 ALA A C 1
ATOM 1427 O O . ALA A 1 180 ? 4.705 -8.416 2.191 1.00 97.75 180 ALA A O 1
ATOM 1428 N N . CYS A 1 181 ? 5.775 -6.722 3.208 1.00 97.50 181 CYS A N 1
ATOM 1429 C CA . CYS A 1 181 ? 5.862 -7.381 4.513 1.00 97.50 181 CYS A CA 1
ATOM 1430 C C . CYS A 1 181 ? 4.482 -7.639 5.134 1.00 97.50 181 CYS A C 1
ATOM 1432 O O . CYS A 1 181 ? 4.201 -8.812 5.398 1.00 97.50 181 CYS A O 1
ATOM 1434 N N . PRO A 1 182 ? 3.586 -6.638 5.290 1.00 97.38 182 PRO A N 1
ATOM 1435 C CA . PRO A 1 182 ? 2.274 -6.899 5.876 1.00 97.38 182 PRO A CA 1
ATOM 1436 C C . PRO A 1 182 ? 1.440 -7.864 5.020 1.00 97.38 182 PRO A C 1
ATOM 1438 O O . PRO A 1 182 ? 0.778 -8.744 5.571 1.00 97.38 182 PRO A O 1
ATOM 1441 N N . LEU A 1 183 ? 1.547 -7.798 3.684 1.00 97.94 183 LEU A N 1
ATOM 1442 C CA . LEU A 1 183 ? 0.918 -8.764 2.779 1.00 97.94 183 LEU A CA 1
ATOM 1443 C C . LEU A 1 183 ? 1.425 -10.195 3.025 1.00 97.94 183 LEU A C 1
ATOM 1445 O O . LEU A 1 183 ? 0.635 -11.135 3.107 1.00 97.94 183 LEU A O 1
ATOM 1449 N N . ARG A 1 184 ? 2.743 -10.375 3.161 1.00 97.62 184 ARG A N 1
ATOM 1450 C CA . ARG A 1 184 ? 3.369 -11.681 3.413 1.00 97.62 184 ARG A CA 1
ATOM 1451 C C . ARG A 1 184 ? 2.998 -12.244 4.788 1.00 97.62 184 ARG A C 1
ATOM 1453 O O . ARG A 1 184 ? 2.777 -13.450 4.902 1.00 97.62 184 ARG A O 1
ATOM 1460 N N . GLU A 1 185 ? 2.930 -11.404 5.813 1.00 97.38 185 GLU A N 1
ATOM 1461 C CA . GLU A 1 185 ? 2.494 -11.793 7.158 1.00 97.38 185 GLU A CA 1
ATOM 1462 C C . GLU A 1 185 ? 1.028 -12.226 7.162 1.00 97.38 185 GLU A C 1
ATOM 1464 O O . GLU A 1 185 ? 0.719 -13.323 7.630 1.00 97.38 185 GLU A O 1
ATOM 1469 N N . ALA A 1 186 ? 0.145 -11.438 6.540 1.00 97.12 186 ALA A N 1
ATOM 1470 C CA . ALA A 1 186 ? -1.262 -11.789 6.379 1.00 97.12 186 ALA A CA 1
ATOM 1471 C C . ALA A 1 186 ? -1.429 -13.114 5.621 1.00 97.12 186 ALA A C 1
ATOM 1473 O O . ALA A 1 186 ? -2.159 -13.992 6.077 1.00 97.12 186 ALA A O 1
ATOM 1474 N N . ALA A 1 187 ? -0.701 -13.311 4.515 1.00 96.94 187 ALA A N 1
ATOM 1475 C CA . ALA A 1 187 ? -0.706 -14.567 3.763 1.00 96.94 187 ALA A CA 1
ATOM 1476 C C . ALA A 1 187 ? -0.297 -15.760 4.643 1.00 96.94 187 ALA A C 1
ATOM 1478 O O . ALA A 1 187 ? -0.936 -16.815 4.621 1.00 96.94 187 ALA A O 1
ATOM 1479 N N . GLY A 1 188 ? 0.761 -15.591 5.441 1.00 97.00 188 GLY A N 1
ATOM 1480 C CA . GLY A 1 188 ? 1.242 -16.606 6.374 1.00 97.00 188 GLY A CA 1
ATOM 1481 C C . GLY A 1 188 ? 0.214 -16.942 7.453 1.00 97.00 188 GLY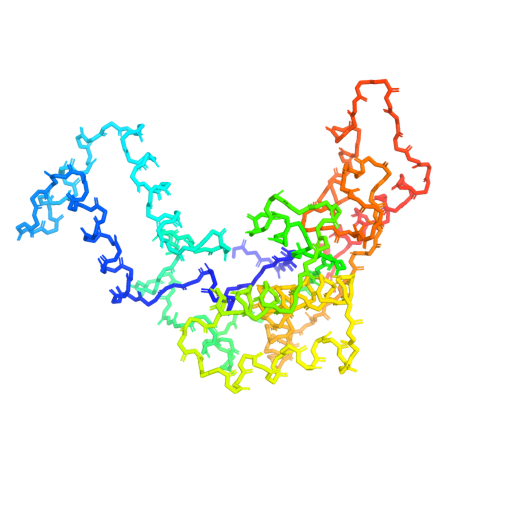 A C 1
ATOM 1482 O O . GLY A 1 188 ? -0.037 -18.119 7.709 1.00 97.00 188 GLY A O 1
ATOM 1483 N N . ASN A 1 189 ? -0.404 -15.926 8.051 1.00 96.75 189 ASN A N 1
ATOM 1484 C CA . ASN A 1 189 ? -1.404 -16.091 9.102 1.00 96.75 189 ASN A CA 1
ATOM 1485 C C . ASN A 1 189 ? -2.705 -16.712 8.571 1.00 96.75 189 ASN A C 1
ATOM 1487 O O . ASN A 1 189 ? -3.189 -17.681 9.152 1.00 96.75 189 ASN A O 1
ATOM 1491 N N . ILE A 1 190 ? -3.201 -16.279 7.407 1.00 95.94 190 ILE A N 1
ATOM 1492 C CA . ILE A 1 190 ? -4.359 -16.898 6.741 1.00 95.94 190 ILE A CA 1
ATOM 1493 C C . ILE A 1 190 ? -4.072 -18.369 6.425 1.00 95.94 190 ILE A C 1
ATOM 1495 O O . ILE A 1 190 ? -4.890 -19.235 6.738 1.00 95.94 190 ILE A O 1
ATOM 1499 N N . ARG A 1 191 ? -2.888 -18.688 5.889 1.00 96.06 191 ARG A N 1
ATOM 1500 C CA . ARG A 1 191 ? -2.500 -20.075 5.593 1.00 96.06 191 ARG A CA 1
ATOM 1501 C C . ARG A 1 191 ? -2.490 -20.965 6.842 1.00 96.06 191 ARG A C 1
ATOM 1503 O O . ARG A 1 191 ? -2.887 -22.125 6.750 1.00 96.06 191 ARG A O 1
ATOM 1510 N N . LYS A 1 192 ? -2.068 -20.455 8.008 1.00 95.81 192 LYS A N 1
ATOM 1511 C CA . LYS A 1 192 ? -2.074 -21.217 9.277 1.00 95.81 192 LYS A CA 1
ATOM 1512 C C . LYS A 1 192 ? -3.480 -21.654 9.704 1.00 95.81 192 LYS A C 1
ATOM 1514 O O . LYS A 1 192 ? -3.600 -22.666 10.384 1.00 95.81 192 LYS A O 1
ATOM 1519 N N . THR A 1 193 ? -4.530 -20.953 9.271 1.00 94.56 193 THR A N 1
ATOM 1520 C CA . THR A 1 193 ? -5.929 -21.340 9.542 1.00 94.56 193 THR A CA 1
ATOM 1521 C C . THR A 1 193 ? -6.422 -22.523 8.694 1.00 94.56 193 THR A C 1
ATOM 1523 O O . THR A 1 193 ? -7.545 -22.985 8.872 1.00 94.56 193 THR A O 1
ATOM 1526 N N . GLY A 1 194 ? -5.602 -23.014 7.755 1.00 93.88 194 GLY A N 1
ATOM 1527 C CA . GLY A 1 194 ? -5.978 -24.048 6.786 1.00 93.88 194 GLY A CA 1
ATOM 1528 C C . GLY A 1 194 ? -6.639 -23.501 5.517 1.00 93.88 194 GLY A C 1
ATOM 1529 O O . GLY A 1 194 ? -6.983 -24.278 4.629 1.00 93.88 194 GLY A O 1
ATOM 1530 N N . SER A 1 195 ? -6.799 -22.180 5.404 1.00 94.25 195 SER A N 1
ATOM 1531 C CA . SER A 1 195 ? -7.378 -21.556 4.217 1.00 94.25 195 SER A CA 1
ATOM 1532 C C . SER A 1 195 ? -6.420 -21.566 3.011 1.00 94.25 195 SER A C 1
ATOM 1534 O O . SER A 1 195 ? -5.231 -21.268 3.183 1.00 94.25 195 SER A O 1
ATOM 1536 N N . PRO A 1 196 ? -6.902 -21.840 1.781 1.00 96.06 196 PRO A N 1
ATOM 1537 C CA . PRO A 1 196 ? -6.121 -21.648 0.562 1.00 96.06 196 PRO A CA 1
ATOM 1538 C C . PRO A 1 196 ? -5.706 -20.184 0.360 1.00 96.06 196 PRO A C 1
ATOM 1540 O O . PRO A 1 196 ? -6.520 -19.266 0.483 1.00 96.06 196 PRO A O 1
ATOM 1543 N N . VAL A 1 197 ? -4.438 -19.981 -0.001 1.00 97.56 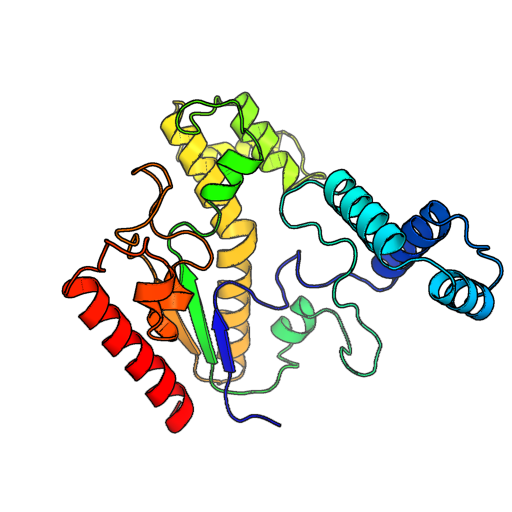197 VAL A N 1
ATOM 1544 C CA . VAL A 1 197 ? -3.863 -18.670 -0.328 1.00 97.56 197 VAL A CA 1
ATOM 1545 C C . VAL A 1 197 ? -3.199 -18.756 -1.698 1.00 97.56 197 VAL A C 1
ATOM 1547 O O . VAL A 1 197 ? -2.215 -19.479 -1.866 1.00 97.56 197 VAL A O 1
ATOM 1550 N N . TYR A 1 198 ? -3.711 -17.994 -2.659 1.00 98.12 198 TYR A N 1
ATOM 1551 C CA . TYR A 1 198 ? -3.109 -17.808 -3.974 1.00 98.12 198 TYR A CA 1
ATOM 1552 C C . TYR A 1 198 ? -2.375 -16.472 -3.997 1.00 98.12 198 TYR A C 1
ATOM 1554 O O . TYR A 1 198 ? -2.948 -15.441 -3.652 1.00 98.12 198 TYR A O 1
ATOM 1562 N N . ALA A 1 199 ? -1.104 -16.485 -4.393 1.00 97.62 199 ALA A N 1
ATOM 1563 C CA . ALA A 1 199 ? -0.261 -15.295 -4.407 1.00 97.62 199 ALA A CA 1
ATOM 1564 C C . ALA A 1 199 ? 0.103 -14.880 -5.838 1.00 97.62 199 ALA A C 1
ATOM 1566 O O . ALA A 1 199 ? 0.422 -15.740 -6.662 1.00 97.62 199 ALA A O 1
ATOM 1567 N N . TYR A 1 200 ? 0.120 -13.576 -6.124 1.00 98.31 200 TYR A N 1
ATOM 1568 C CA . TYR A 1 200 ? 0.625 -13.036 -7.390 1.00 98.31 200 TYR A CA 1
ATOM 1569 C C . TYR A 1 200 ? 1.610 -11.874 -7.192 1.00 98.31 200 TYR A C 1
ATOM 1571 O O . TYR A 1 200 ? 1.582 -11.157 -6.191 1.00 98.31 200 TYR A O 1
ATOM 1579 N N . LEU A 1 201 ? 2.467 -11.676 -8.197 1.00 98.44 201 LEU A N 1
ATOM 1580 C CA . LEU A 1 201 ? 3.306 -10.493 -8.364 1.00 98.44 201 LEU A CA 1
ATOM 1581 C C . LEU A 1 201 ? 3.031 -9.902 -9.747 1.00 98.44 201 LEU A C 1
ATOM 1583 O O . LEU A 1 201 ? 3.293 -10.551 -10.761 1.00 98.44 201 LEU A O 1
ATOM 1587 N N . PHE A 1 202 ? 2.520 -8.676 -9.793 1.00 98.62 202 PHE A N 1
ATOM 1588 C CA . PHE A 1 202 ? 2.369 -7.944 -11.043 1.00 98.62 202 PHE A CA 1
ATOM 1589 C C . PHE A 1 202 ? 3.644 -7.140 -11.324 1.00 98.62 202 PHE A C 1
ATOM 1591 O O . PHE A 1 202 ? 3.939 -6.169 -10.639 1.00 98.62 202 PHE A O 1
ATOM 1598 N N . ALA A 1 203 ? 4.424 -7.566 -12.316 1.00 97.75 203 ALA A N 1
ATOM 1599 C CA . ALA A 1 203 ? 5.722 -6.964 -12.648 1.00 97.75 203 ALA A CA 1
ATOM 1600 C C . ALA A 1 203 ? 5.770 -6.347 -14.057 1.00 97.75 203 ALA A C 1
ATOM 1602 O O . ALA A 1 203 ? 6.838 -5.977 -14.540 1.00 97.75 203 ALA A O 1
ATOM 1603 N N . HIS A 1 204 ? 4.628 -6.271 -14.746 1.00 97.88 204 HIS A N 1
ATOM 1604 C CA . HIS A 1 204 ? 4.557 -5.669 -16.074 1.00 97.88 204 HIS A CA 1
ATOM 1605 C C . HIS A 1 204 ? 4.475 -4.150 -15.949 1.00 97.88 204 HIS A C 1
ATOM 1607 O O . HIS A 1 204 ? 3.475 -3.631 -15.463 1.00 97.88 204 HIS A O 1
ATOM 1613 N N . ARG A 1 205 ? 5.499 -3.434 -16.415 1.00 96.38 205 ARG A N 1
ATOM 1614 C CA . ARG A 1 205 ? 5.452 -1.974 -16.532 1.00 96.38 205 ARG A CA 1
ATOM 1615 C C . ARG A 1 205 ? 4.526 -1.593 -17.696 1.00 96.38 205 ARG A C 1
ATOM 1617 O O . ARG A 1 205 ? 4.855 -1.936 -18.835 1.00 96.38 205 ARG A O 1
ATOM 1624 N N . PRO A 1 206 ? 3.419 -0.868 -17.459 1.00 95.56 206 PRO A N 1
ATOM 1625 C CA . PRO A 1 206 ? 2.516 -0.494 -18.538 1.00 95.56 206 PRO A CA 1
ATOM 1626 C C . PRO A 1 206 ? 3.194 0.383 -19.596 1.00 95.56 206 PRO A C 1
ATOM 1628 O O . PRO A 1 206 ? 3.997 1.260 -19.269 1.00 95.56 206 PRO A O 1
ATOM 1631 N N . SER A 1 207 ? 2.831 0.186 -20.862 1.00 94.31 207 SER A N 1
ATOM 1632 C CA . SER A 1 207 ? 3.360 0.947 -22.003 1.00 94.31 207 SER A CA 1
ATOM 1633 C C . SER A 1 207 ? 3.053 2.446 -21.928 1.00 94.31 207 SER A C 1
ATOM 1635 O O . SER A 1 207 ? 3.799 3.255 -22.474 1.00 94.31 207 SER A O 1
ATOM 1637 N N . TRP A 1 208 ? 1.999 2.822 -21.200 1.00 92.06 208 TRP A N 1
ATOM 1638 C CA . TRP A 1 208 ? 1.607 4.208 -20.925 1.00 92.06 208 TRP A CA 1
ATOM 1639 C C . TRP A 1 208 ? 2.227 4.797 -19.653 1.00 92.06 208 TRP A C 1
ATOM 1641 O O . TRP A 1 208 ? 1.860 5.901 -19.250 1.00 92.06 208 TRP A O 1
ATOM 1651 N N . SER A 1 209 ? 3.127 4.077 -18.976 1.00 91.81 209 SER A N 1
ATOM 1652 C CA . SER A 1 209 ? 3.729 4.569 -17.738 1.00 91.81 209 SER A CA 1
ATOM 1653 C C . SER A 1 209 ? 4.533 5.848 -17.989 1.00 91.81 209 SER A C 1
ATOM 1655 O O . SER A 1 209 ? 5.496 5.861 -18.756 1.00 91.81 209 SER A O 1
ATOM 1657 N N . VAL A 1 210 ? 4.147 6.922 -17.296 1.00 89.94 210 VAL A N 1
ATOM 1658 C CA . VAL A 1 210 ? 4.797 8.246 -17.356 1.00 89.94 210 VAL A CA 1
ATOM 1659 C C . VAL A 1 210 ? 6.029 8.350 -16.453 1.00 89.94 210 VAL A C 1
ATOM 1661 O O . VAL A 1 210 ? 6.730 9.361 -16.453 1.00 89.94 210 VAL A O 1
ATOM 1664 N N . TRP A 1 211 ? 6.288 7.319 -15.651 1.00 90.00 211 TRP A N 1
ATOM 1665 C CA . TRP A 1 211 ? 7.403 7.286 -14.713 1.00 90.00 211 TRP A CA 1
ATOM 1666 C C . TRP A 1 211 ? 8.736 7.048 -15.430 1.00 90.00 211 TRP A C 1
ATOM 1668 O O . TRP A 1 211 ? 8.746 6.510 -16.531 1.00 90.00 211 TRP A O 1
ATOM 1678 N N . PRO A 1 212 ? 9.892 7.378 -14.837 1.00 89.94 212 PRO A N 1
ATOM 1679 C CA . PRO A 1 212 ? 11.186 7.032 -15.427 1.00 89.94 212 PRO A CA 1
ATOM 1680 C C . PRO A 1 212 ? 11.363 5.517 -15.656 1.00 89.94 212 PRO A C 1
ATOM 1682 O O . PRO A 1 212 ? 10.820 4.714 -14.899 1.00 89.94 212 PRO A O 1
ATOM 1685 N N . GLU A 1 213 ? 12.179 5.123 -16.642 1.00 90.75 213 GLU A N 1
ATOM 1686 C CA . GLU A 1 213 ? 12.380 3.713 -17.048 1.00 90.75 213 GLU A CA 1
ATOM 1687 C C . GLU A 1 213 ? 12.903 2.787 -15.941 1.00 90.75 213 GLU A C 1
ATOM 1689 O O . GLU A 1 213 ? 12.697 1.581 -15.997 1.00 90.75 213 GLU A O 1
ATOM 1694 N N . TRP A 1 214 ? 13.578 3.333 -14.925 1.00 89.44 214 TRP A N 1
ATOM 1695 C CA . TRP A 1 214 ? 14.093 2.536 -13.809 1.00 89.44 214 TRP A CA 1
ATOM 1696 C C . TRP A 1 214 ? 12.989 1.999 -12.887 1.00 89.44 214 TRP A C 1
ATOM 1698 O O . TRP A 1 214 ? 13.265 1.110 -12.087 1.00 89.44 214 TRP A O 1
ATOM 1708 N N . ILE A 1 215 ? 11.782 2.566 -12.963 1.00 91.88 215 ILE A N 1
ATOM 1709 C CA . ILE A 1 215 ? 10.616 2.141 -12.189 1.00 91.88 215 ILE A CA 1
ATOM 1710 C C . ILE A 1 215 ? 9.886 1.050 -12.978 1.00 91.88 215 ILE A C 1
ATOM 1712 O O . ILE A 1 215 ? 9.540 1.278 -14.135 1.00 91.88 215 ILE A O 1
ATOM 1716 N N . GLY A 1 216 ? 9.627 -0.113 -12.381 1.00 93.56 216 GLY A N 1
ATOM 1717 C CA . GLY A 1 216 ? 8.789 -1.149 -12.987 1.00 93.56 216 GLY A CA 1
ATOM 1718 C C . GLY A 1 216 ? 7.296 -0.845 -12.842 1.00 93.56 216 GLY A C 1
ATOM 1719 O O . GLY A 1 216 ? 6.843 0.241 -13.204 1.00 93.56 216 GLY A O 1
ATOM 1720 N N . ALA A 1 217 ? 6.527 -1.818 -12.351 1.00 96.62 217 ALA A N 1
ATOM 1721 C CA . ALA A 1 217 ? 5.098 -1.658 -12.096 1.00 96.62 217 ALA A CA 1
ATOM 1722 C C . ALA A 1 217 ? 4.868 -1.022 -10.719 1.00 96.62 217 ALA A C 1
ATOM 1724 O O . ALA A 1 217 ? 5.218 -1.626 -9.701 1.00 96.62 217 ALA A O 1
ATOM 1725 N N . ILE A 1 218 ? 4.286 0.175 -10.683 1.00 95.56 218 ILE A N 1
ATOM 1726 C CA . ILE A 1 218 ? 4.006 0.899 -9.438 1.00 95.56 218 ILE A CA 1
ATOM 1727 C C . ILE A 1 218 ? 2.682 0.470 -8.809 1.00 95.56 218 ILE A C 1
ATOM 1729 O O . ILE A 1 218 ? 1.926 -0.313 -9.381 1.00 95.56 218 ILE A O 1
ATOM 1733 N N . HIS A 1 219 ? 2.390 0.980 -7.612 1.00 96.12 219 HIS A N 1
ATOM 1734 C CA . HIS A 1 219 ? 1.099 0.794 -6.954 1.00 96.12 219 HIS A CA 1
ATOM 1735 C C . HIS A 1 219 ? -0.075 1.098 -7.899 1.00 96.12 219 HIS A C 1
ATOM 1737 O O . HIS A 1 219 ? -0.106 2.160 -8.522 1.00 96.12 219 HIS A O 1
ATOM 1743 N N . SER A 1 220 ? -1.054 0.187 -7.950 1.00 94.94 220 SER A N 1
ATOM 1744 C CA . SER A 1 220 ? -2.278 0.261 -8.769 1.00 94.94 220 SER A CA 1
ATOM 1745 C C . SER A 1 220 ? -2.126 0.078 -10.290 1.00 94.94 220 SER A C 1
ATOM 1747 O O . SER A 1 220 ? -3.143 0.093 -10.991 1.00 94.94 220 SER A O 1
ATOM 1749 N N . ASP A 1 221 ? -0.918 -0.139 -10.829 1.00 97.06 221 ASP A N 1
ATOM 1750 C CA . ASP A 1 221 ? -0.721 -0.355 -12.277 1.00 97.06 221 ASP A CA 1
ATOM 1751 C C . ASP A 1 221 ? -1.458 -1.599 -12.812 1.00 97.06 221 ASP A C 1
ATOM 1753 O O . ASP A 1 221 ? -1.741 -1.696 -14.009 1.00 97.06 221 ASP A O 1
ATOM 1757 N N . GLU A 1 222 ? -1.790 -2.557 -11.946 1.00 98.00 222 GLU A N 1
ATOM 1758 C CA . GLU A 1 222 ? -2.462 -3.801 -12.310 1.00 98.00 222 GLU A CA 1
ATOM 1759 C C . GLU A 1 222 ? -3.989 -3.659 -12.412 1.00 98.00 222 GLU A C 1
ATOM 1761 O O . GLU A 1 222 ? -4.638 -4.470 -13.080 1.00 98.00 222 GLU A O 1
ATOM 1766 N N . ILE A 1 223 ? -4.580 -2.630 -11.790 1.00 98.25 223 ILE A N 1
ATOM 1767 C CA . ILE A 1 223 ? -6.039 -2.444 -11.727 1.00 98.25 223 ILE A CA 1
ATOM 1768 C C . ILE A 1 223 ? -6.664 -2.391 -13.132 1.00 98.25 223 ILE A C 1
ATOM 1770 O O . ILE A 1 223 ? -7.592 -3.162 -13.392 1.00 98.25 223 ILE A O 1
ATOM 1774 N N . PRO A 1 224 ? -6.165 -1.587 -14.094 1.00 98.06 224 PRO A N 1
ATOM 1775 C CA . PRO A 1 224 ? -6.746 -1.553 -15.436 1.00 98.06 224 PRO A CA 1
ATOM 1776 C C . PRO A 1 224 ? -6.714 -2.914 -16.145 1.00 98.06 224 PRO A C 1
ATOM 1778 O O . PRO A 1 224 ? -7.602 -3.217 -16.944 1.00 98.06 224 PRO A O 1
ATOM 1781 N N . PHE A 1 225 ? -5.717 -3.759 -15.847 1.00 98.56 225 PHE A N 1
ATOM 1782 C CA . PHE A 1 225 ? -5.609 -5.103 -16.419 1.00 98.56 225 PHE A CA 1
ATOM 1783 C C . PHE A 1 225 ? -6.669 -6.045 -15.851 1.00 98.56 225 PHE A C 1
ATOM 1785 O O . PHE A 1 225 ? -7.250 -6.813 -16.621 1.00 98.56 225 PHE A O 1
ATOM 1792 N N . VAL A 1 226 ? -6.941 -5.958 -14.544 1.00 98.50 226 VAL A N 1
ATOM 1793 C CA . VAL A 1 226 ? -8.000 -6.721 -13.862 1.00 98.50 226 VAL A CA 1
ATOM 1794 C C . VAL A 1 226 ? -9.388 -6.334 -14.374 1.00 98.50 226 VAL A C 1
ATOM 1796 O O . VAL A 1 226 ? -10.238 -7.205 -14.523 1.00 98.50 226 VAL A O 1
AT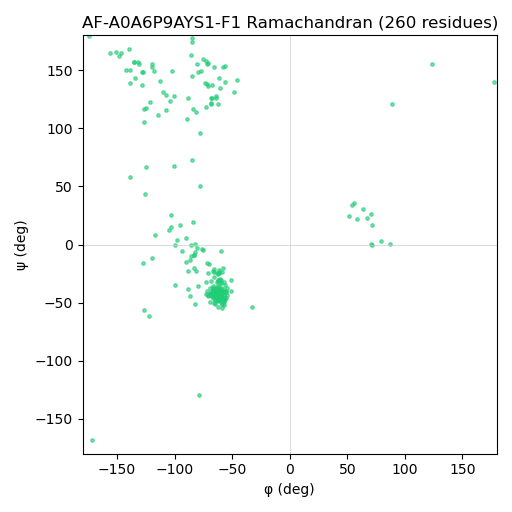OM 1799 N N . PHE A 1 227 ? -9.623 -5.056 -14.679 1.00 98.31 227 PHE A N 1
ATOM 1800 C CA . PHE A 1 227 ? -10.937 -4.565 -15.115 1.00 98.31 227 PHE A CA 1
ATOM 1801 C C . PHE A 1 227 ? -11.129 -4.521 -16.639 1.00 98.31 227 PHE A C 1
ATOM 1803 O O . PHE A 1 227 ? -12.222 -4.207 -17.108 1.00 98.31 227 PHE A O 1
ATOM 1810 N N . GLY A 1 228 ? -10.091 -4.812 -17.429 1.00 97.25 228 GLY A N 1
ATOM 1811 C CA . GLY A 1 228 ? -10.161 -4.718 -18.891 1.00 97.25 228 GLY A CA 1
ATOM 1812 C C . GLY A 1 228 ? -10.313 -3.282 -19.406 1.00 97.25 228 GLY A C 1
ATOM 1813 O O . GLY A 1 228 ? -10.793 -3.069 -20.518 1.00 97.25 228 GLY A O 1
ATOM 1814 N N . THR A 1 229 ? -9.905 -2.287 -18.616 1.00 97.00 229 THR A N 1
ATOM 1815 C CA . THR A 1 229 ? -10.089 -0.850 -18.885 1.00 97.00 229 THR A CA 1
ATOM 1816 C C . THR A 1 229 ? -8.815 -0.170 -19.386 1.00 97.00 229 THR A C 1
ATOM 1818 O O . THR A 1 229 ? -8.662 1.041 -19.250 1.00 97.00 229 THR A O 1
ATOM 1821 N N . LEU A 1 230 ? -7.901 -0.927 -20.009 1.00 96.00 230 LEU A N 1
ATOM 1822 C CA . LEU A 1 230 ? -6.603 -0.420 -20.481 1.00 96.00 230 LEU A CA 1
ATOM 1823 C C . LEU A 1 230 ? -6.727 0.849 -21.339 1.00 96.00 230 LEU A C 1
ATOM 1825 O O . LEU A 1 230 ? -5.942 1.779 -21.183 1.00 96.00 230 LEU A O 1
ATOM 1829 N N . GLN A 1 231 ? -7.740 0.918 -22.210 1.00 94.19 231 GLN A N 1
ATOM 1830 C CA . GLN A 1 231 ? -7.955 2.074 -23.088 1.00 94.19 231 GLN A CA 1
ATOM 1831 C C . GLN A 1 231 ? -8.212 3.377 -22.316 1.00 94.19 231 GLN A C 1
ATOM 1833 O O . GLN A 1 231 ? -7.836 4.442 -22.794 1.00 94.19 231 GLN A O 1
ATOM 1838 N N . SER A 1 232 ? -8.814 3.304 -21.125 1.00 92.81 232 SER A N 1
ATOM 1839 C CA . SER A 1 232 ? -9.113 4.475 -20.291 1.00 92.81 232 SER A CA 1
ATOM 1840 C C . SER A 1 232 ? -7.867 5.100 -19.659 1.00 92.81 232 SER A C 1
ATOM 1842 O O . SER A 1 232 ? -7.931 6.233 -19.192 1.00 92.81 232 SER A O 1
ATOM 1844 N N . MET A 1 233 ? -6.743 4.377 -19.637 1.00 92.69 233 MET A N 1
ATOM 1845 C CA . MET A 1 233 ? -5.464 4.872 -19.113 1.00 92.69 233 MET A CA 1
ATOM 1846 C C . MET A 1 233 ? -4.642 5.626 -20.160 1.00 92.69 233 MET A C 1
ATOM 1848 O O . MET A 1 233 ? -3.651 6.274 -19.827 1.00 92.69 233 MET A O 1
ATOM 1852 N N . LEU A 1 234 ? -5.028 5.514 -21.430 1.00 90.69 234 LEU A N 1
ATOM 1853 C CA . LEU A 1 234 ? -4.279 6.023 -22.568 1.00 90.69 234 LEU A CA 1
ATOM 1854 C C . LEU A 1 234 ? -4.894 7.327 -23.095 1.00 90.69 234 LEU A C 1
ATOM 1856 O O . LEU A 1 234 ? -6.114 7.503 -23.057 1.00 90.69 234 LEU A O 1
ATOM 1860 N N . PRO A 1 235 ? -4.079 8.232 -23.665 1.00 86.81 235 PRO A N 1
ATOM 1861 C CA . PRO A 1 235 ? -4.589 9.337 -24.469 1.00 86.81 235 PRO A CA 1
ATOM 1862 C C . PRO A 1 235 ? -5.467 8.840 -25.627 1.00 86.81 235 PRO A C 1
ATOM 1864 O O . PRO A 1 235 ? -5.249 7.752 -26.156 1.00 86.81 235 PRO A O 1
ATOM 1867 N N . VAL A 1 236 ? -6.396 9.683 -26.093 1.00 82.75 236 VAL A N 1
ATOM 1868 C CA . VAL A 1 236 ? -7.406 9.349 -27.127 1.00 82.75 236 VAL A CA 1
ATOM 1869 C C . VAL A 1 236 ? -6.814 8.717 -28.399 1.00 82.75 236 VAL A C 1
ATOM 1871 O O . VAL A 1 236 ? -7.459 7.882 -29.023 1.00 82.75 236 VAL A O 1
ATOM 1874 N N . ASN A 1 237 ? -5.578 9.067 -28.764 1.00 83.38 237 ASN A N 1
ATOM 1875 C CA . ASN A 1 237 ? -4.914 8.599 -29.987 1.00 83.38 237 ASN A CA 1
ATOM 1876 C C . ASN A 1 237 ? -3.869 7.493 -29.748 1.00 83.38 237 ASN A C 1
ATOM 1878 O O . ASN A 1 237 ? -3.027 7.253 -30.614 1.00 83.38 237 ASN A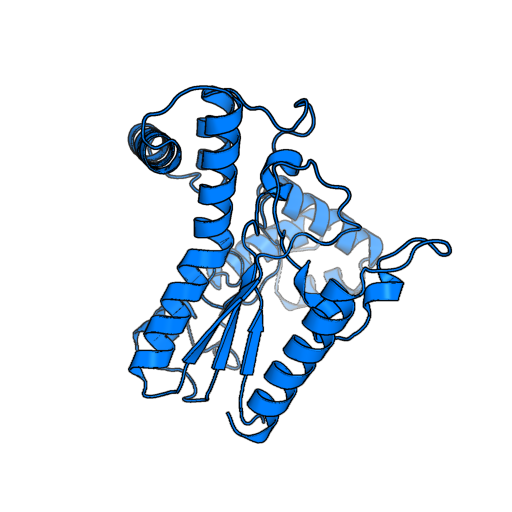 O 1
ATOM 1882 N N . GLN A 1 238 ? -3.869 6.852 -28.579 1.00 87.69 238 GLN A N 1
ATOM 1883 C CA . GLN A 1 238 ? -2.942 5.770 -28.253 1.00 87.69 238 GLN A CA 1
ATOM 1884 C C . GLN A 1 238 ? -3.691 4.477 -27.937 1.00 87.69 238 GLN A C 1
ATOM 1886 O O . GLN A 1 238 ? -4.837 4.481 -27.489 1.00 87.69 238 GLN A O 1
ATOM 1891 N N . THR A 1 239 ? -3.023 3.354 -28.185 1.00 90.25 239 THR A N 1
ATOM 1892 C CA . THR A 1 239 ? -3.549 2.013 -27.923 1.00 90.25 239 THR A CA 1
ATOM 1893 C C . THR A 1 239 ? -2.539 1.222 -27.107 1.00 90.25 239 THR A C 1
ATOM 1895 O O . THR A 1 239 ? -1.332 1.438 -27.219 1.00 90.25 239 THR A O 1
ATOM 1898 N N . TYR A 1 240 ? -3.041 0.323 -26.264 1.00 94.19 240 TYR A N 1
ATOM 1899 C CA . TYR A 1 240 ? -2.212 -0.626 -25.531 1.00 94.19 240 TYR A CA 1
ATOM 1900 C C . TYR A 1 240 ? -1.691 -1.703 -26.486 1.00 94.19 240 TYR A C 1
ATOM 1902 O O . TYR A 1 240 ? -2.263 -1.967 -27.547 1.00 94.19 240 TYR A O 1
ATOM 1910 N N . THR A 1 241 ? -0.604 -2.359 -26.102 1.00 96.75 241 THR A N 1
ATOM 1911 C CA . THR A 1 241 ? 0.007 -3.402 -26.931 1.00 96.75 241 THR A CA 1
ATOM 1912 C C . THR A 1 241 ? -0.851 -4.671 -26.972 1.00 96.75 241 THR A C 1
ATOM 1914 O O . THR A 1 241 ? -1.591 -4.991 -26.040 1.00 96.75 241 THR A O 1
ATOM 1917 N N . GLU A 1 242 ? -0.705 -5.484 -28.021 1.00 97.19 242 GLU A N 1
ATOM 1918 C CA . GLU A 1 242 ? -1.389 -6.785 -28.087 1.00 97.19 242 GLU A CA 1
ATOM 1919 C C . GLU A 1 242 ? -0.979 -7.713 -26.923 1.00 97.19 242 GLU A C 1
ATOM 1921 O O . GLU A 1 242 ? -1.787 -8.491 -26.410 1.00 97.19 242 GLU A O 1
ATOM 1926 N N . ALA A 1 243 ? 0.274 -7.607 -26.467 1.00 98.31 243 ALA A N 1
ATOM 1927 C CA . ALA A 1 243 ? 0.768 -8.330 -25.301 1.00 98.31 243 ALA A CA 1
ATOM 1928 C C . ALA A 1 243 ? 0.020 -7.926 -24.020 1.00 98.31 243 ALA A C 1
ATOM 1930 O O . ALA A 1 243 ? -0.403 -8.803 -23.266 1.00 98.31 243 ALA A O 1
ATOM 1931 N N . GLU A 1 244 ? -0.222 -6.631 -23.813 1.00 98.38 244 GLU A N 1
ATOM 1932 C CA . GLU A 1 244 ? -1.019 -6.123 -22.690 1.00 98.38 244 GLU A CA 1
ATOM 1933 C C . GLU A 1 244 ? -2.481 -6.559 -22.780 1.00 98.38 244 GLU A C 1
ATOM 1935 O O . GLU A 1 244 ? -3.065 -6.969 -21.777 1.00 98.38 244 GLU A O 1
ATOM 1940 N N . ALA A 1 245 ? -3.048 -6.586 -23.989 1.00 98.19 245 ALA A N 1
ATOM 1941 C CA . ALA A 1 245 ? -4.384 -7.122 -24.231 1.00 98.19 245 ALA A CA 1
ATOM 1942 C C . ALA A 1 245 ? -4.496 -8.592 -23.788 1.00 98.19 245 ALA A C 1
ATOM 1944 O O . ALA A 1 245 ? -5.468 -8.994 -23.142 1.00 98.19 245 ALA A O 1
ATOM 1945 N N . ARG A 1 246 ? -3.493 -9.412 -24.139 1.00 98.56 246 ARG A N 1
ATOM 1946 C CA . ARG A 1 246 ? -3.416 -10.825 -23.734 1.00 98.56 246 ARG A CA 1
ATOM 1947 C C . ARG A 1 246 ? -3.236 -10.965 -22.223 1.00 98.56 246 ARG A C 1
ATOM 1949 O O . ARG A 1 246 ? -3.901 -11.811 -21.626 1.00 98.56 246 ARG A O 1
ATOM 1956 N N . LEU A 1 247 ? -2.387 -10.137 -21.611 1.00 98.62 247 LEU A N 1
ATOM 1957 C CA . LEU A 1 247 ? -2.174 -10.129 -20.164 1.00 98.62 247 LEU A CA 1
ATOM 1958 C C . LEU A 1 247 ? -3.460 -9.770 -19.407 1.00 98.62 247 LEU A C 1
ATOM 1960 O O . LEU A 1 247 ? -3.841 -10.502 -18.497 1.00 98.62 247 LEU A O 1
ATOM 1964 N N . SER A 1 248 ? -4.173 -8.722 -19.825 1.00 98.62 248 SER A N 1
ATOM 1965 C CA . SER A 1 248 ? -5.438 -8.314 -19.202 1.00 98.62 248 SER A CA 1
ATOM 1966 C C . SER A 1 248 ? -6.506 -9.404 -19.308 1.00 98.62 248 SER A C 1
ATOM 1968 O O . SER A 1 248 ? -7.111 -9.763 -18.300 1.00 98.62 248 SER A O 1
ATOM 1970 N N . ARG A 1 249 ? -6.678 -10.033 -20.482 1.00 98.75 249 ARG A N 1
ATOM 1971 C CA . ARG A 1 249 ? -7.598 -11.180 -20.627 1.00 98.75 249 ARG A CA 1
ATOM 1972 C C . ARG A 1 249 ? -7.251 -12.331 -19.683 1.00 98.75 249 ARG A C 1
ATOM 1974 O O . ARG A 1 249 ? -8.149 -12.944 -19.111 1.00 98.75 249 ARG A O 1
ATOM 1981 N N . LYS A 1 250 ? -5.959 -12.612 -19.507 1.00 98.56 250 LYS A N 1
ATOM 1982 C CA . LYS A 1 250 ? -5.474 -13.658 -18.603 1.00 98.56 250 LYS A CA 1
ATOM 1983 C C . LYS A 1 250 ? -5.747 -13.317 -17.134 1.00 98.56 250 LYS A C 1
ATOM 1985 O O . LYS A 1 250 ? -6.208 -14.181 -16.398 1.00 98.56 250 LYS A O 1
ATOM 1990 N N . MET A 1 251 ? -5.528 -12.068 -16.723 1.00 98.69 251 MET A N 1
ATOM 1991 C CA . MET A 1 251 ? -5.833 -11.606 -15.364 1.00 98.69 251 MET A CA 1
ATOM 1992 C C . MET A 1 251 ? -7.336 -11.617 -15.072 1.00 98.69 251 MET A C 1
ATOM 1994 O O . MET A 1 251 ? -7.740 -12.183 -14.061 1.00 98.69 251 MET A O 1
ATOM 1998 N N . MET A 1 252 ? -8.171 -11.099 -15.981 1.00 98.75 252 MET A N 1
ATOM 1999 C CA . MET A 1 252 ? -9.634 -11.189 -15.865 1.00 98.75 252 MET A CA 1
ATOM 2000 C C . MET A 1 252 ? -10.098 -12.638 -15.694 1.00 98.75 252 MET A C 1
ATOM 2002 O O . MET A 1 252 ? -10.939 -12.923 -14.844 1.00 98.75 252 MET A O 1
ATOM 2006 N N . HIS A 1 253 ? -9.522 -13.564 -16.467 1.00 98.56 253 HIS A N 1
ATOM 2007 C CA . HIS A 1 253 ? -9.815 -14.987 -16.330 1.00 98.56 253 HIS A CA 1
ATOM 2008 C C . HIS A 1 253 ? -9.416 -15.520 -14.947 1.00 98.56 253 HIS A C 1
ATOM 2010 O O . HIS A 1 253 ? -10.242 -16.141 -14.293 1.00 98.56 253 HIS A O 1
ATOM 2016 N N . TYR A 1 254 ? -8.208 -15.229 -14.457 1.00 98.31 254 TYR A N 1
ATOM 2017 C CA . TYR A 1 254 ? -7.764 -15.673 -13.131 1.00 98.31 254 TYR A CA 1
ATOM 2018 C C . TYR A 1 254 ? -8.633 -15.146 -11.985 1.00 98.31 254 TYR A C 1
ATOM 2020 O O . TYR A 1 254 ? -8.996 -15.921 -11.104 1.00 98.31 254 TYR A O 1
ATOM 2028 N N . TRP A 1 255 ? -9.018 -13.867 -12.011 1.00 98.62 255 TRP A N 1
ATOM 2029 C CA . TRP A 1 255 ? -9.909 -13.294 -10.998 1.00 98.62 255 TRP A CA 1
ATOM 2030 C C . TRP A 1 255 ? -11.308 -13.919 -11.063 1.00 98.62 255 TRP A C 1
ATOM 2032 O O . TRP A 1 255 ? -11.895 -14.219 -10.024 1.00 98.62 255 TRP A O 1
ATOM 2042 N N . ALA A 1 256 ? -11.838 -14.145 -12.270 1.00 98.38 256 ALA A N 1
ATOM 2043 C CA . ALA A 1 256 ? -13.150 -14.756 -12.458 1.00 98.38 256 ALA A CA 1
ATOM 2044 C C . ALA A 1 256 ? -13.179 -16.233 -12.038 1.00 98.38 256 ALA A C 1
ATOM 2046 O O . ALA A 1 256 ? -14.145 -16.661 -11.412 1.00 98.38 256 ALA A O 1
ATOM 2047 N N . GLU A 1 257 ? -12.138 -17.006 -12.354 1.00 98.12 257 GLU A N 1
ATOM 2048 C CA . GLU A 1 257 ? -12.028 -18.402 -11.921 1.00 98.12 257 GLU A CA 1
ATOM 2049 C C . GLU A 1 257 ? -11.864 -18.496 -10.404 1.00 98.12 257 GLU A C 1
ATOM 2051 O O . GLU A 1 257 ? -12.603 -19.244 -9.767 1.00 98.12 257 GLU A O 1
ATOM 2056 N N . PHE A 1 258 ? -11.010 -17.661 -9.802 1.00 98.38 258 PHE A N 1
ATOM 2057 C CA . PHE A 1 258 ? -10.893 -17.595 -8.346 1.00 98.38 258 PHE A CA 1
ATOM 2058 C C . PHE A 1 258 ? -12.250 -17.305 -7.688 1.00 98.38 258 PHE A C 1
ATOM 2060 O O . PHE A 1 258 ? -12.647 -18.018 -6.774 1.00 98.38 258 PHE A O 1
ATOM 2067 N N . ALA A 1 259 ? -13.010 -16.332 -8.201 1.00 97.81 259 ALA A N 1
ATOM 2068 C CA . ALA A 1 259 ? -14.338 -16.004 -7.678 1.00 97.81 259 ALA A CA 1
ATOM 2069 C C . ALA A 1 259 ? -15.394 -17.115 -7.874 1.00 97.81 259 ALA A C 1
ATOM 2071 O O . ALA A 1 259 ? -16.403 -17.131 -7.168 1.00 97.81 259 ALA A O 1
ATOM 2072 N N . ARG A 1 260 ? -15.215 -18.016 -8.852 1.00 97.12 260 ARG A N 1
ATOM 2073 C CA . ARG A 1 260 ? -16.130 -19.144 -9.107 1.00 97.12 260 ARG A CA 1
ATOM 2074 C C . ARG A 1 260 ? -15.793 -20.364 -8.264 1.00 97.12 260 ARG A C 1
ATOM 2076 O O . ARG A 1 260 ? -16.707 -21.018 -7.765 1.00 97.12 260 ARG A O 1
ATOM 2083 N N . THR A 1 261 ? -14.511 -20.705 -8.168 1.00 95.12 261 THR A N 1
ATOM 2084 C CA . THR A 1 261 ? -14.078 -22.017 -7.669 1.00 95.12 261 THR A CA 1
ATOM 2085 C C . THR A 1 261 ? -13.064 -21.960 -6.538 1.00 95.12 261 THR A C 1
ATOM 2087 O O . THR A 1 261 ? -12.924 -22.955 -5.834 1.00 95.12 261 THR A O 1
ATOM 2090 N N . GLY A 1 262 ? -12.414 -20.816 -6.312 1.00 90.19 262 GLY A N 1
ATOM 2091 C CA . GLY A 1 262 ? -11.363 -20.659 -5.300 1.00 90.19 262 GLY A CA 1
ATOM 2092 C C . GLY A 1 262 ? -10.036 -21.183 -5.771 1.00 90.19 262 GLY A C 1
ATOM 2093 O O . GLY A 1 262 ? -9.601 -22.218 -5.224 1.00 90.19 262 GLY A O 1
#